Protein AF-A0A1B8D4T3-F1 (afdb_monomer)

pLDDT: mean 77.45, std 13.8, range [36.84, 97.31]

Secondary structure (DSSP, 8-state):
---TTHHHHHHHHHHHHHHHH-SHHHHHHHHHTT--HHHHHHHHHHHHHHHHHHHTHHHHHHHHS-TT--HHHHHHHHSPPP-SS--HHHHHHHHHHHHTPPPPP----S--------HHHHHHHHHHHHHHHHHHT-TTS-HHHHHHHHHHHHHHHH--S-TTS--SSHHHHHHHHHHHHHHHHHTTTTSSS-TT------TTTT-TTS-HHHHHHHHHHHHH----HHHHHHHHHHHHHHHHHHHHHHHHHHHHHHHHHHS---HHHHHHHHHHHHHHHHHHHHTS-PPTTGGGSS--

Mean predicted aligned error: 20.89 Å

Foldseek 3Di:
DDDPVVVVVLVVVLLVCLVPVDPDVSLVSLVVSPDDPVVSVVSVVVSVVVVVCVVCVLVVQLVVDDPVDDPVVNCVSSDDPDPVDDDPVVVVVVVVCVVPPPQDPPPPPPPPDPPDQDPVRVVVVVVVVVVVCCVLVPPVDDPVRSVVVVVVCCVVVVPPDDPPDDPPDPVVVVVVVVVVVVVCVVVVVVVPDPPPPPPPDPVVCVDSPDDNVVVVVVVCCVPVVDDPPVVVVVVVVVVVVVVVVVVVVVVVVVVLLVVLVVPDDDPVVSVVVVVVVVVVVVVVVVVDDDDPDPPPPPDD

Structure (mmCIF, N/CA/C/O backbone):
data_AF-A0A1B8D4T3-F1
#
_entry.id   AF-A0A1B8D4T3-F1
#
loop_
_atom_site.group_PDB
_atom_site.id
_atom_site.type_symbol
_atom_site.label_atom_id
_atom_site.label_alt_id
_atom_site.label_comp_id
_atom_site.label_asym_id
_atom_site.label_entity_id
_atom_site.label_seq_id
_atom_site.pdbx_PDB_ins_code
_atom_site.Cartn_x
_atom_site.Cartn_y
_atom_site.Cartn_z
_atom_site.occupancy
_atom_site.B_iso_or_equiv
_atom_site.auth_seq_id
_atom_site.auth_comp_id
_atom_site.auth_asym_id
_atom_site.auth_atom_id
_atom_site.pdbx_PDB_model_num
ATOM 1 N N . MET A 1 1 ? 44.084 -35.748 13.280 1.00 39.47 1 MET A N 1
ATOM 2 C CA . MET A 1 1 ? 42.956 -35.700 14.238 1.00 39.47 1 MET A CA 1
ATOM 3 C C . MET A 1 1 ? 42.144 -34.440 13.964 1.00 39.47 1 MET A C 1
ATOM 5 O O . MET A 1 1 ? 42.667 -33.348 14.144 1.00 39.47 1 MET A O 1
ATOM 9 N N . ALA A 1 2 ? 40.930 -34.572 13.423 1.00 43.34 2 ALA A N 1
ATOM 10 C CA . ALA A 1 2 ? 40.070 -33.427 13.114 1.00 43.34 2 ALA A CA 1
ATOM 11 C C . ALA A 1 2 ? 39.407 -32.895 14.397 1.00 43.34 2 ALA A C 1
ATOM 13 O O . ALA A 1 2 ? 38.923 -33.664 15.220 1.00 43.34 2 ALA A O 1
ATOM 14 N N . ASN A 1 3 ? 39.417 -31.574 14.576 1.00 47.28 3 ASN A N 1
ATOM 15 C CA . ASN A 1 3 ? 38.924 -30.883 15.768 1.00 47.28 3 ASN A CA 1
ATOM 16 C C . ASN A 1 3 ? 37.400 -31.131 15.940 1.00 47.28 3 ASN A C 1
ATOM 18 O O . ASN A 1 3 ? 36.657 -30.842 14.995 1.00 47.28 3 ASN A O 1
ATOM 22 N N . PRO A 1 4 ? 36.894 -31.627 17.090 1.00 55.75 4 PRO A N 1
ATOM 23 C CA . PRO A 1 4 ? 35.488 -32.043 17.260 1.00 55.75 4 PRO A CA 1
ATOM 24 C C . PRO A 1 4 ? 34.468 -30.913 17.042 1.00 55.75 4 PRO A C 1
ATOM 26 O O . PRO A 1 4 ? 33.319 -31.167 16.696 1.00 55.75 4 PRO A O 1
ATOM 29 N N . LYS A 1 5 ? 34.894 -29.648 17.151 1.00 57.41 5 LYS A N 1
ATOM 30 C CA . LYS A 1 5 ? 34.060 -28.468 16.856 1.00 57.41 5 LYS A CA 1
ATOM 31 C C . LYS A 1 5 ? 33.812 -28.231 15.355 1.00 57.41 5 LYS A C 1
ATOM 33 O O . LYS A 1 5 ? 32.965 -27.415 15.006 1.00 57.41 5 LYS A O 1
ATOM 38 N N . SER A 1 6 ? 34.531 -28.919 14.463 1.00 68.06 6 SER A N 1
ATOM 39 C CA . SER A 1 6 ? 34.386 -28.768 13.003 1.00 68.06 6 SER A CA 1
ATOM 40 C C . SER A 1 6 ? 33.238 -29.591 12.409 1.00 68.06 6 SER A C 1
ATOM 42 O O . SER A 1 6 ? 32.627 -29.163 11.432 1.00 68.06 6 SER A O 1
ATOM 44 N N . VAL A 1 7 ? 32.898 -30.728 13.024 1.00 73.19 7 VAL A N 1
ATOM 45 C CA . VAL A 1 7 ? 31.826 -31.633 12.580 1.00 73.19 7 VAL A CA 1
ATOM 46 C C . VAL A 1 7 ? 30.432 -30.990 12.632 1.00 73.19 7 VAL A C 1
ATOM 48 O O . VAL A 1 7 ? 29.762 -31.028 11.604 1.00 73.19 7 VAL A O 1
ATOM 51 N N . PRO A 1 8 ? 29.984 -30.338 13.730 1.00 79.75 8 PRO A N 1
ATOM 52 C CA . PRO A 1 8 ? 28.639 -29.755 13.771 1.00 79.75 8 PRO A CA 1
ATOM 53 C C . PRO A 1 8 ? 28.473 -28.606 12.773 1.00 79.75 8 PRO A C 1
ATOM 55 O O . PRO A 1 8 ? 27.406 -28.447 12.194 1.00 79.75 8 PRO A O 1
ATOM 58 N N . ARG A 1 9 ? 29.538 -27.832 12.522 1.00 79.12 9 ARG A N 1
ATOM 59 C CA . ARG A 1 9 ? 29.518 -26.744 11.537 1.00 79.12 9 ARG A CA 1
ATOM 60 C C . ARG A 1 9 ? 29.443 -27.273 10.105 1.00 79.12 9 ARG A C 1
ATOM 62 O O . ARG A 1 9 ? 28.683 -26.734 9.314 1.00 79.12 9 ARG A O 1
ATOM 69 N N . ARG A 1 10 ? 30.208 -28.321 9.779 1.00 78.38 10 ARG A N 1
ATOM 70 C CA . ARG A 1 10 ? 30.144 -28.976 8.461 1.00 78.38 10 ARG A CA 1
ATOM 71 C C . ARG A 1 10 ? 28.805 -29.663 8.236 1.00 78.38 10 ARG A C 1
ATOM 73 O O . ARG A 1 10 ? 28.295 -29.619 7.129 1.00 78.38 10 ARG A O 1
ATOM 80 N N . LEU A 1 11 ? 28.243 -30.266 9.282 1.00 77.38 11 LEU A N 1
ATOM 81 C CA . LEU A 1 11 ? 26.910 -30.854 9.240 1.00 77.38 11 LEU A CA 1
ATOM 82 C C . LEU A 1 11 ? 25.856 -29.780 8.981 1.00 77.38 11 LEU A C 1
ATOM 84 O O . LEU A 1 11 ? 25.091 -29.940 8.044 1.00 77.38 11 LEU A O 1
ATOM 88 N N . ALA A 1 12 ? 25.877 -28.677 9.735 1.00 79.75 12 ALA A N 1
ATOM 89 C CA . ALA A 1 12 ? 24.970 -27.551 9.516 1.00 79.75 12 ALA A CA 1
ATOM 90 C C . ALA A 1 12 ? 25.083 -26.999 8.087 1.00 79.75 12 ALA A C 1
ATOM 92 O O . ALA A 1 12 ? 24.078 -26.840 7.408 1.00 79.75 12 ALA A O 1
ATOM 93 N N . GLN A 1 13 ? 26.309 -26.805 7.595 1.00 80.69 13 GLN A N 1
ATOM 94 C CA . GLN A 1 13 ? 26.541 -26.308 6.242 1.00 80.69 13 GLN A CA 1
ATOM 95 C C . GLN A 1 13 ? 26.045 -27.288 5.167 1.00 80.69 13 GLN A C 1
ATOM 97 O O . GLN A 1 13 ? 25.316 -26.880 4.278 1.00 80.69 13 GLN A O 1
ATOM 102 N N . ALA A 1 14 ? 26.352 -28.584 5.279 1.00 78.94 14 ALA A N 1
ATOM 103 C CA . ALA A 1 14 ? 25.877 -29.585 4.321 1.00 78.94 14 ALA A CA 1
ATOM 104 C C . ALA A 1 14 ? 24.347 -29.744 4.349 1.00 78.94 14 ALA A C 1
ATOM 106 O O . ALA A 1 14 ? 23.738 -30.008 3.315 1.00 78.94 14 ALA A O 1
ATOM 107 N N . THR A 1 15 ? 23.712 -29.582 5.517 1.00 77.44 15 THR A N 1
ATOM 108 C CA . THR A 1 15 ? 22.247 -29.578 5.613 1.00 77.44 15 THR A CA 1
ATOM 109 C C . THR A 1 15 ? 21.634 -28.317 5.022 1.00 77.44 15 THR A C 1
ATOM 111 O O . THR A 1 15 ? 20.607 -28.423 4.357 1.00 77.44 15 THR A O 1
ATOM 114 N N . ASP A 1 16 ? 22.253 -27.154 5.233 1.00 79.12 16 ASP A N 1
ATOM 115 C CA . ASP A 1 16 ? 21.798 -25.878 4.676 1.00 79.12 16 ASP A CA 1
ATOM 116 C C . ASP A 1 16 ? 21.936 -25.885 3.148 1.00 79.12 16 ASP A C 1
ATOM 118 O O . ASP A 1 16 ? 20.969 -25.597 2.447 1.00 79.12 16 ASP A O 1
ATOM 122 N N . ASP A 1 17 ? 23.081 -26.330 2.628 1.00 77.00 17 ASP A N 1
ATOM 123 C CA . ASP A 1 17 ? 23.333 -26.467 1.192 1.00 77.00 17 ASP A CA 1
ATOM 124 C C . ASP A 1 17 ? 22.353 -27.472 0.556 1.00 77.00 17 ASP A C 1
ATOM 126 O O . ASP A 1 17 ? 21.786 -27.211 -0.504 1.00 77.00 17 ASP A O 1
ATOM 130 N N . ALA A 1 18 ? 22.056 -28.593 1.227 1.00 78.69 18 ALA A N 1
ATOM 131 C CA . ALA A 1 18 ? 21.081 -29.565 0.731 1.00 78.69 18 ALA A CA 1
ATOM 132 C C . ALA A 1 18 ? 19.629 -29.058 0.751 1.00 78.69 18 ALA A C 1
ATOM 134 O O . ALA A 1 18 ? 18.839 -29.441 -0.116 1.00 78.69 18 ALA A O 1
ATOM 135 N N . LEU A 1 19 ? 19.276 -28.211 1.723 1.00 73.06 19 LEU A N 1
ATOM 136 C CA . LEU A 1 19 ? 17.971 -27.553 1.804 1.00 73.06 19 LEU A CA 1
ATOM 137 C C . LEU A 1 19 ? 17.811 -26.459 0.740 1.00 73.06 19 LEU A C 1
ATOM 139 O O . LEU A 1 19 ? 16.706 -26.282 0.234 1.00 73.06 19 LEU A O 1
ATOM 143 N N . LEU A 1 20 ? 18.889 -25.738 0.418 1.00 74.75 20 LEU A N 1
ATOM 144 C CA . LEU A 1 20 ? 18.882 -24.620 -0.527 1.00 74.75 20 LEU A CA 1
ATOM 145 C C . LEU A 1 20 ? 18.952 -25.071 -1.988 1.00 74.75 20 LEU A C 1
ATOM 147 O O . LEU A 1 20 ? 18.150 -24.606 -2.795 1.00 74.75 20 LEU A O 1
ATOM 151 N N . ASP A 1 21 ? 19.877 -25.972 -2.329 1.00 75.38 21 ASP A N 1
ATOM 152 C CA . ASP A 1 21 ? 20.104 -26.354 -3.729 1.00 75.38 21 ASP A CA 1
ATOM 153 C C . ASP A 1 21 ? 19.041 -27.312 -4.267 1.00 75.38 21 ASP A C 1
ATOM 155 O O . ASP A 1 21 ? 18.827 -27.350 -5.475 1.00 75.38 21 ASP A O 1
ATOM 159 N N . GLY A 1 22 ? 18.370 -28.073 -3.393 1.00 62.50 22 GLY A N 1
ATOM 160 C CA . GLY A 1 22 ? 17.261 -28.958 -3.752 1.00 62.50 22 GLY A CA 1
ATOM 161 C C . GLY A 1 22 ? 17.628 -30.050 -4.772 1.00 62.50 22 GLY A C 1
ATOM 162 O O . GLY A 1 22 ? 17.837 -29.824 -5.960 1.00 62.50 22 GLY A O 1
ATOM 163 N N . GLY A 1 23 ? 17.635 -31.313 -4.344 1.00 73.75 23 GLY A N 1
ATOM 164 C CA . GLY A 1 23 ? 17.802 -32.449 -5.262 1.00 73.75 23 GLY A CA 1
ATOM 165 C C . GLY A 1 23 ? 19.230 -32.999 -5.336 1.00 73.75 23 GLY A C 1
ATOM 166 O O . GLY A 1 23 ? 19.814 -33.338 -4.309 1.00 73.75 23 GLY A O 1
ATOM 167 N N . ARG A 1 24 ? 19.771 -33.217 -6.548 1.00 72.88 24 ARG A N 1
ATOM 168 C CA . ARG A 1 24 ? 21.012 -34.005 -6.753 1.00 72.88 24 ARG A CA 1
ATOM 169 C C . ARG A 1 24 ? 22.272 -33.327 -6.201 1.00 72.88 24 ARG A C 1
ATOM 171 O O . ARG A 1 24 ? 23.105 -34.028 -5.636 1.00 72.88 24 ARG A O 1
ATOM 178 N N . ALA A 1 25 ? 22.387 -32.004 -6.321 1.00 76.81 25 ALA A N 1
ATOM 179 C CA . ALA A 1 25 ? 23.529 -31.245 -5.803 1.00 76.81 25 ALA A CA 1
ATOM 180 C C . ALA A 1 25 ? 23.606 -31.316 -4.267 1.00 76.81 25 ALA A C 1
ATOM 182 O O . ALA A 1 25 ? 24.658 -31.624 -3.712 1.00 76.81 25 ALA A O 1
ATOM 183 N N . GLY A 1 26 ? 22.461 -31.189 -3.588 1.00 74.75 26 GLY A N 1
ATOM 184 C CA . GLY A 1 26 ? 22.366 -31.362 -2.137 1.00 74.75 26 GLY A CA 1
ATOM 185 C C . GLY A 1 26 ? 22.759 -32.763 -1.651 1.00 74.75 26 GLY A C 1
ATOM 186 O O . GLY A 1 26 ? 23.451 -32.901 -0.645 1.00 74.75 26 GLY A O 1
ATOM 187 N N . ARG A 1 27 ? 22.387 -33.821 -2.388 1.00 75.44 27 ARG A N 1
ATOM 188 C CA . ARG A 1 27 ? 22.828 -35.199 -2.078 1.00 75.44 27 ARG A CA 1
ATOM 189 C C . ARG A 1 27 ? 24.343 -35.355 -2.226 1.00 75.44 27 ARG A C 1
ATOM 191 O O . ARG A 1 27 ? 24.981 -35.926 -1.346 1.00 75.44 27 ARG A O 1
ATOM 198 N N . GLN A 1 28 ? 24.920 -34.783 -3.283 1.00 80.62 28 GLN A N 1
ATOM 199 C CA . GLN A 1 28 ? 26.367 -34.797 -3.512 1.00 80.62 28 GLN A CA 1
ATOM 200 C C . GLN A 1 28 ? 27.137 -34.016 -2.440 1.00 80.62 28 GLN A C 1
ATOM 202 O O . GLN A 1 28 ? 28.210 -34.454 -2.034 1.00 80.62 28 GLN A O 1
ATOM 207 N N . ALA A 1 29 ? 26.589 -32.912 -1.924 1.00 80.00 29 ALA A N 1
ATOM 208 C CA . ALA A 1 29 ? 27.197 -32.159 -0.824 1.00 80.00 29 ALA A CA 1
ATOM 209 C C . ALA A 1 29 ? 27.303 -32.996 0.468 1.00 80.00 29 ALA A C 1
ATOM 211 O O . ALA A 1 29 ? 28.325 -32.962 1.155 1.00 80.00 29 ALA A O 1
ATOM 212 N N . ILE A 1 30 ? 26.284 -33.809 0.770 1.00 77.12 30 ILE A N 1
ATOM 213 C CA . ILE A 1 30 ? 26.276 -34.716 1.932 1.00 77.12 30 ILE A CA 1
ATOM 214 C C . ILE A 1 30 ? 27.246 -35.888 1.729 1.00 77.12 30 ILE A C 1
ATOM 216 O O . ILE A 1 30 ? 27.944 -36.285 2.666 1.00 77.12 30 ILE A O 1
ATOM 220 N N . GLU A 1 31 ? 27.330 -36.421 0.509 1.00 78.62 31 GLU A N 1
ATOM 221 C CA . GLU A 1 31 ? 28.289 -37.472 0.146 1.00 78.62 31 GLU A CA 1
ATOM 222 C C . GLU A 1 31 ? 29.742 -36.971 0.229 1.00 78.62 31 GLU A C 1
ATOM 224 O O . GLU A 1 31 ? 30.602 -37.657 0.787 1.00 78.62 31 GLU A O 1
ATOM 229 N N . ALA A 1 32 ? 30.002 -35.746 -0.240 1.00 76.06 32 ALA A N 1
ATOM 230 C CA . ALA A 1 32 ? 31.320 -35.110 -0.252 1.00 76.06 32 ALA A CA 1
ATOM 231 C C . ALA A 1 32 ? 31.812 -34.667 1.138 1.00 76.06 32 ALA A C 1
ATOM 233 O O . ALA A 1 32 ? 33.015 -34.508 1.351 1.00 76.06 32 ALA A O 1
ATOM 234 N N . ALA A 1 33 ? 30.908 -34.490 2.106 1.00 75.31 33 ALA A N 1
ATOM 235 C CA . ALA A 1 33 ? 31.243 -34.024 3.451 1.00 75.31 33 ALA A CA 1
ATOM 236 C C . ALA A 1 33 ? 31.955 -35.076 4.333 1.00 75.31 33 ALA A C 1
ATOM 238 O O . ALA A 1 33 ? 32.459 -34.735 5.408 1.00 75.31 33 ALA A O 1
ATOM 239 N N . GLY A 1 34 ? 32.044 -36.337 3.882 1.00 75.62 34 GLY A N 1
ATOM 240 C CA . GLY A 1 34 ? 32.855 -37.375 4.531 1.00 75.62 34 GLY A CA 1
ATOM 241 C C . GLY A 1 34 ? 32.313 -37.877 5.877 1.00 75.62 34 GLY A C 1
ATOM 242 O O . GLY A 1 34 ? 33.097 -38.266 6.741 1.00 75.62 34 GLY A O 1
ATOM 243 N N . PHE A 1 35 ? 30.991 -37.847 6.081 1.00 79.25 35 PHE A N 1
ATOM 244 C CA . PHE A 1 35 ? 30.333 -38.408 7.273 1.00 79.25 35 PHE A CA 1
ATOM 245 C C . PHE A 1 35 ? 30.383 -39.950 7.305 1.00 79.25 35 PHE A C 1
ATOM 247 O O . PHE A 1 35 ? 30.685 -40.583 6.291 1.00 79.25 35 PHE A O 1
ATOM 254 N N . SER A 1 36 ? 30.064 -40.563 8.453 1.00 87.12 36 SER A N 1
ATOM 255 C CA . SER A 1 36 ? 29.846 -42.016 8.520 1.00 87.12 36 SER A CA 1
ATOM 256 C C . SER A 1 36 ? 28.639 -42.417 7.669 1.00 87.12 36 SER A C 1
ATOM 258 O O . SER A 1 36 ? 27.688 -41.646 7.524 1.00 87.12 36 SER A O 1
ATOM 260 N N . ASP A 1 37 ? 28.664 -43.622 7.103 1.00 83.75 37 ASP A N 1
ATOM 261 C CA . ASP A 1 37 ? 27.625 -44.061 6.162 1.00 83.75 37 ASP A CA 1
ATOM 262 C C . ASP A 1 37 ? 26.244 -44.197 6.820 1.00 83.75 37 ASP A C 1
ATOM 264 O O . ASP A 1 37 ? 25.228 -43.894 6.197 1.00 83.75 37 ASP A O 1
ATOM 268 N N . GLU A 1 38 ? 26.204 -44.527 8.113 1.00 88.75 38 GLU A N 1
ATOM 269 C CA . GLU A 1 38 ? 24.973 -44.559 8.909 1.00 88.75 38 GLU A CA 1
ATOM 270 C C . GLU A 1 38 ? 24.350 -43.160 9.072 1.00 88.75 38 GLU A C 1
ATOM 272 O O . GLU A 1 38 ? 23.151 -42.980 8.857 1.00 88.75 38 GLU A O 1
ATOM 277 N N . LEU A 1 39 ? 25.170 -42.135 9.342 1.00 84.50 39 LEU A N 1
ATOM 278 C CA . LEU A 1 39 ? 24.694 -40.752 9.443 1.00 84.50 39 LEU A CA 1
ATOM 279 C C . LEU A 1 39 ? 24.259 -40.197 8.084 1.00 84.50 39 LEU A C 1
ATOM 281 O O . LEU A 1 39 ? 23.293 -39.441 8.018 1.00 84.50 39 LEU A O 1
ATOM 285 N N . LYS A 1 40 ? 24.930 -40.577 6.989 1.00 84.56 40 LYS A N 1
ATOM 286 C CA . LYS A 1 40 ? 24.486 -40.207 5.634 1.00 84.56 40 LYS A CA 1
ATOM 287 C C . LYS A 1 40 ? 23.099 -40.770 5.345 1.00 84.56 40 LYS A C 1
ATOM 289 O O . LYS A 1 40 ? 22.240 -40.030 4.870 1.00 84.56 40 LYS A O 1
ATOM 294 N N . ALA A 1 41 ? 22.869 -42.046 5.655 1.00 88.06 41 ALA A N 1
ATOM 295 C CA . ALA A 1 41 ? 21.573 -42.684 5.454 1.00 88.06 41 ALA A CA 1
ATOM 296 C C . ALA A 1 41 ? 20.470 -41.994 6.275 1.00 88.06 41 ALA A C 1
ATOM 298 O O . ALA A 1 41 ? 19.416 -41.666 5.729 1.00 88.06 41 ALA A O 1
ATOM 299 N N . GLU A 1 42 ? 20.737 -41.686 7.548 1.00 90.38 42 GLU A N 1
ATOM 300 C CA . GLU A 1 42 ? 19.790 -40.965 8.407 1.00 90.38 42 GLU A CA 1
ATOM 301 C C . GLU A 1 42 ? 19.491 -39.548 7.882 1.00 90.38 42 GLU A C 1
ATOM 303 O O . GLU A 1 42 ? 18.343 -39.098 7.900 1.00 90.38 42 GLU A O 1
ATOM 308 N N . LEU A 1 43 ? 20.506 -38.831 7.386 1.00 84.69 43 LEU A N 1
ATOM 309 C CA . LEU A 1 43 ? 20.334 -37.493 6.815 1.00 84.69 43 LEU A CA 1
ATOM 310 C C . LEU A 1 43 ? 19.505 -37.526 5.530 1.00 84.69 43 LEU A C 1
ATOM 312 O O . LEU A 1 43 ? 18.584 -36.723 5.383 1.00 84.69 43 LEU A O 1
ATOM 316 N N . LEU A 1 44 ? 19.793 -38.460 4.625 1.00 85.12 44 LEU A N 1
ATOM 317 C CA . LEU A 1 44 ? 19.035 -38.620 3.386 1.00 85.12 44 LEU A CA 1
ATOM 318 C C . LEU A 1 44 ? 17.574 -38.994 3.663 1.00 85.12 44 LEU A C 1
ATOM 320 O O . LEU A 1 44 ? 16.685 -38.439 3.019 1.00 85.12 44 LEU A O 1
ATOM 324 N N . ASP A 1 45 ? 17.314 -39.856 4.649 1.00 91.00 45 ASP A N 1
ATOM 325 C CA . ASP A 1 45 ? 15.955 -40.194 5.085 1.00 91.00 45 ASP A CA 1
ATOM 326 C C . ASP A 1 45 ? 15.235 -38.976 5.689 1.00 91.00 45 ASP A C 1
ATOM 328 O O . ASP A 1 45 ? 14.115 -38.653 5.295 1.00 91.00 45 ASP A O 1
ATOM 332 N N . LYS A 1 46 ? 15.889 -38.205 6.569 1.00 89.56 46 LYS A N 1
ATOM 333 C CA . LYS A 1 46 ? 15.310 -36.961 7.115 1.00 89.56 46 LYS A CA 1
ATOM 334 C C . LYS A 1 46 ? 14.986 -35.941 6.026 1.00 89.56 46 LYS A C 1
ATOM 336 O O . LYS A 1 46 ? 13.942 -35.290 6.094 1.00 89.56 46 LYS A O 1
ATOM 341 N N . ILE A 1 47 ? 15.859 -35.800 5.033 1.00 87.25 47 ILE A N 1
ATOM 342 C CA . ILE A 1 47 ? 15.652 -34.906 3.890 1.00 87.25 47 ILE A CA 1
ATOM 343 C C . ILE A 1 47 ? 14.487 -35.407 3.037 1.00 87.25 47 ILE A C 1
ATOM 345 O O . ILE A 1 47 ? 13.592 -34.625 2.727 1.00 87.25 47 ILE A O 1
ATOM 349 N N . ALA A 1 48 ? 14.433 -36.705 2.730 1.00 88.69 48 ALA A N 1
ATOM 350 C CA . ALA A 1 48 ? 13.327 -37.305 1.990 1.00 88.69 48 ALA A CA 1
ATOM 351 C C . ALA A 1 48 ? 11.985 -37.115 2.714 1.00 88.69 48 ALA A C 1
ATOM 353 O O . ALA A 1 48 ? 11.012 -36.691 2.095 1.00 88.69 48 ALA A O 1
ATOM 354 N N . ARG A 1 49 ? 11.941 -37.328 4.036 1.00 90.12 49 ARG A N 1
ATOM 355 C CA . ARG A 1 49 ? 10.749 -37.080 4.864 1.00 90.12 49 ARG A CA 1
ATOM 356 C C . ARG A 1 49 ? 10.329 -35.612 4.854 1.00 90.12 49 ARG A C 1
ATOM 358 O O . ARG A 1 49 ? 9.137 -35.323 4.797 1.00 90.12 49 ARG A O 1
ATOM 365 N N . ARG A 1 50 ? 11.284 -34.675 4.904 1.00 88.81 50 ARG A N 1
ATOM 366 C CA . ARG A 1 50 ? 10.988 -33.236 4.808 1.00 88.81 50 ARG A CA 1
ATOM 367 C C . ARG A 1 50 ? 10.457 -32.856 3.433 1.00 88.81 50 ARG A C 1
ATOM 369 O O . ARG A 1 50 ? 9.448 -32.166 3.386 1.00 88.81 50 ARG A O 1
ATOM 376 N N . HIS A 1 51 ? 11.077 -33.325 2.351 1.00 86.88 51 HIS A N 1
ATOM 377 C CA . HIS A 1 51 ? 10.569 -33.098 0.995 1.00 86.88 51 HIS A CA 1
ATOM 378 C C . HIS A 1 51 ? 9.163 -33.664 0.829 1.00 86.88 51 HIS A C 1
ATOM 380 O O . HIS A 1 51 ? 8.273 -32.940 0.413 1.00 86.88 51 HIS A O 1
ATOM 386 N N . PHE A 1 52 ? 8.922 -34.892 1.288 1.00 90.50 52 PHE A N 1
ATOM 387 C CA . PHE A 1 52 ? 7.585 -35.477 1.274 1.00 90.50 52 PHE A CA 1
ATOM 388 C C . PHE A 1 52 ? 6.571 -34.640 2.069 1.00 90.50 52 PHE A C 1
ATOM 390 O O . PHE A 1 52 ? 5.433 -34.476 1.627 1.00 90.50 52 PHE A O 1
ATOM 397 N N . LYS A 1 53 ? 6.972 -34.073 3.219 1.00 89.25 53 LYS A N 1
ATOM 398 C CA . LYS A 1 53 ? 6.122 -33.147 3.982 1.00 89.25 53 LYS A CA 1
ATOM 399 C C . LYS A 1 53 ? 5.866 -31.846 3.219 1.00 89.25 53 LYS A C 1
ATOM 401 O O . LYS A 1 53 ? 4.738 -31.382 3.270 1.00 89.25 53 LYS A O 1
ATOM 406 N N . ILE A 1 54 ? 6.866 -31.290 2.526 1.00 86.81 54 ILE A N 1
ATOM 407 C CA . ILE A 1 54 ? 6.749 -30.070 1.705 1.00 86.81 54 ILE A CA 1
ATOM 408 C C . ILE A 1 54 ? 5.795 -30.295 0.523 1.00 86.81 54 ILE A C 1
ATOM 410 O O . ILE A 1 54 ? 4.883 -29.501 0.305 1.00 86.81 54 ILE A O 1
ATOM 414 N N . ASP A 1 55 ? 5.958 -31.407 -0.190 1.00 87.62 55 ASP A N 1
ATOM 415 C CA . ASP A 1 55 ? 5.139 -31.744 -1.357 1.00 87.62 55 ASP A CA 1
ATOM 416 C C . ASP A 1 55 ? 3.672 -31.996 -0.968 1.00 87.62 55 ASP A C 1
ATOM 418 O O . ASP A 1 55 ? 2.759 -31.708 -1.738 1.00 87.62 55 ASP A O 1
ATOM 422 N N . ASN A 1 56 ? 3.436 -32.487 0.254 1.00 89.44 56 ASN A N 1
ATOM 423 C CA . ASN A 1 56 ? 2.108 -32.827 0.770 1.00 89.44 56 ASN A CA 1
ATOM 424 C C . ASN A 1 56 ? 1.655 -31.918 1.925 1.00 89.44 56 ASN A C 1
ATOM 426 O O . ASN A 1 56 ? 0.860 -32.353 2.763 1.00 89.44 56 ASN A O 1
ATOM 430 N N . LEU A 1 57 ? 2.139 -30.669 1.999 1.00 88.06 57 LEU A N 1
ATOM 431 C CA . LEU A 1 57 ? 1.842 -29.768 3.127 1.00 88.06 57 LEU A CA 1
ATOM 432 C C . LEU A 1 57 ? 0.344 -29.650 3.398 1.00 88.06 57 LEU A C 1
ATOM 434 O O . LEU A 1 57 ? -0.056 -29.774 4.546 1.00 88.06 57 LEU A O 1
ATOM 438 N N . ALA A 1 58 ? -0.470 -29.493 2.354 1.00 88.00 58 ALA A N 1
ATOM 439 C CA . ALA A 1 58 ? -1.923 -29.369 2.456 1.00 88.00 58 ALA A CA 1
ATOM 440 C C . ALA A 1 58 ? -2.593 -30.571 3.154 1.00 88.00 58 ALA A C 1
ATOM 442 O O . ALA A 1 58 ? -3.482 -30.396 3.982 1.00 88.00 58 ALA A O 1
ATOM 443 N N . ALA A 1 59 ? -2.143 -31.796 2.865 1.00 89.25 59 ALA A N 1
ATOM 444 C CA . ALA A 1 59 ? -2.689 -33.003 3.485 1.00 89.25 59 ALA A CA 1
ATOM 445 C C . ALA A 1 59 ? -2.260 -33.128 4.956 1.00 89.25 59 ALA A C 1
ATOM 447 O O . ALA A 1 59 ? -3.048 -33.536 5.809 1.00 89.25 59 ALA A O 1
ATOM 448 N N . PHE A 1 60 ? -1.016 -32.745 5.267 1.00 89.75 60 PHE A N 1
ATOM 449 C CA . PHE A 1 60 ? -0.536 -32.702 6.647 1.00 89.75 60 PHE A CA 1
ATOM 450 C C . PHE A 1 60 ? -1.237 -31.614 7.461 1.00 89.75 60 PHE A C 1
ATOM 452 O O . PHE A 1 60 ? -1.640 -31.888 8.588 1.00 89.75 60 PHE A O 1
ATOM 459 N N . THR A 1 61 ? -1.429 -30.412 6.908 1.00 88.31 61 THR A N 1
ATOM 460 C CA . THR A 1 61 ? -2.154 -29.341 7.602 1.00 88.31 61 THR A CA 1
ATOM 461 C C . THR A 1 61 ? -3.602 -29.740 7.832 1.00 88.31 61 THR A C 1
ATOM 463 O O . THR A 1 61 ? -4.099 -29.566 8.937 1.00 88.31 61 THR A O 1
ATOM 466 N N . GLU A 1 62 ? -4.262 -30.363 6.855 1.00 88.44 62 GLU A N 1
ATOM 467 C CA . GLU A 1 62 ? -5.625 -30.863 7.028 1.00 88.44 62 GLU A CA 1
ATOM 468 C C . GLU A 1 62 ? -5.739 -31.926 8.133 1.00 88.44 62 GLU A C 1
ATOM 470 O O . GLU A 1 62 ? -6.679 -31.877 8.927 1.00 88.44 62 GLU A O 1
ATOM 475 N N . ALA A 1 63 ? -4.777 -32.849 8.223 1.00 89.31 63 ALA A N 1
ATOM 476 C CA . ALA A 1 63 ? -4.745 -33.871 9.269 1.00 89.31 63 ALA A CA 1
ATOM 477 C C . ALA A 1 63 ? -4.410 -33.307 10.665 1.00 89.31 63 ALA A C 1
ATOM 479 O O . ALA A 1 63 ? -4.864 -33.851 11.671 1.00 89.31 63 ALA A O 1
ATOM 480 N N . GLU A 1 64 ? -3.622 -32.230 10.738 1.00 88.44 64 GLU A N 1
ATOM 481 C CA . GLU A 1 64 ? -3.260 -31.546 11.988 1.00 88.44 64 GLU A CA 1
ATOM 482 C C . GLU A 1 64 ? -4.396 -30.634 12.515 1.00 88.44 64 GLU A C 1
ATOM 484 O O . GLU A 1 64 ? -4.400 -30.264 13.694 1.00 88.44 64 GLU A O 1
ATOM 489 N N . LEU A 1 65 ? -5.386 -30.278 11.684 1.00 87.50 65 LEU A N 1
ATOM 490 C CA . LEU A 1 65 ? -6.514 -29.436 12.092 1.00 87.50 65 LEU A CA 1
ATOM 491 C C . LEU A 1 65 ? -7.530 -30.196 12.958 1.00 87.50 65 LEU A C 1
ATOM 493 O O . LEU A 1 65 ? -7.991 -31.289 12.639 1.00 87.50 65 LEU A O 1
ATOM 497 N N . SER A 1 66 ? -7.955 -29.558 14.051 1.00 84.81 66 SER A N 1
ATOM 498 C CA . SER A 1 66 ? -8.987 -30.101 14.940 1.00 84.81 66 SER A CA 1
ATOM 499 C C . SER A 1 66 ? -10.387 -30.048 14.281 1.00 84.81 66 SER A C 1
ATOM 501 O O . SER A 1 66 ? -10.701 -29.066 13.602 1.00 84.81 66 SER A O 1
ATOM 503 N N . PRO A 1 67 ? -11.286 -31.030 14.518 1.00 77.56 67 PRO A N 1
ATOM 504 C CA . PRO A 1 67 ? -12.623 -31.083 13.908 1.00 77.56 67 PRO A CA 1
ATOM 505 C C . PRO A 1 67 ? -13.541 -29.848 14.066 1.00 77.56 67 PRO A C 1
ATOM 507 O O . PRO A 1 67 ? -14.308 -29.592 13.139 1.00 77.56 67 PRO A O 1
ATOM 510 N N . PRO A 1 68 ? -13.525 -29.066 15.170 1.00 87.88 68 PRO A N 1
ATOM 511 C CA . PRO A 1 68 ? -14.423 -27.920 15.341 1.00 87.88 68 PRO A CA 1
ATOM 512 C C . PRO A 1 68 ? -13.942 -26.629 14.649 1.00 87.88 68 PRO A C 1
ATOM 514 O O . PRO A 1 68 ? -14.534 -25.569 14.852 1.00 87.88 68 PRO A O 1
ATOM 517 N N . VAL A 1 69 ? -12.867 -26.674 13.856 1.00 87.31 69 VAL A N 1
ATOM 518 C CA . VAL A 1 69 ? -12.351 -25.506 13.128 1.00 87.31 69 VAL A CA 1
ATOM 519 C C . VAL A 1 69 ? -13.319 -25.113 12.004 1.00 87.31 69 VAL A C 1
ATOM 521 O O . VAL A 1 69 ? -13.769 -25.948 11.221 1.00 87.31 69 VAL A O 1
ATOM 524 N N . GLY A 1 70 ? -13.651 -23.822 11.916 1.00 89.88 70 GLY A N 1
ATOM 525 C CA . GLY A 1 70 ? -14.574 -23.300 10.908 1.00 89.88 70 GLY A CA 1
ATOM 526 C C . GLY A 1 70 ? -14.066 -23.497 9.475 1.00 89.88 70 GLY A C 1
ATOM 527 O O . GLY A 1 70 ? -12.861 -23.556 9.222 1.00 89.88 70 GLY A O 1
ATOM 528 N N . ARG A 1 71 ? -14.993 -23.547 8.511 1.00 87.69 71 ARG A N 1
ATOM 529 C CA . ARG A 1 71 ? -14.668 -23.784 7.094 1.00 87.69 71 ARG A CA 1
ATOM 530 C C . ARG A 1 71 ? -13.657 -22.776 6.540 1.00 87.69 71 ARG A C 1
ATOM 532 O O . ARG A 1 71 ? -12.646 -23.188 5.999 1.00 87.69 71 ARG A O 1
ATOM 539 N N . GLY A 1 72 ? -13.861 -21.478 6.775 1.00 87.81 72 GLY A N 1
ATOM 540 C CA . GLY A 1 72 ? -12.937 -20.448 6.282 1.00 87.81 72 GLY A CA 1
ATOM 541 C C . GLY A 1 72 ? -11.515 -20.588 6.836 1.00 87.81 72 GLY A C 1
ATOM 542 O O . GLY A 1 72 ? -10.548 -20.431 6.103 1.00 87.81 72 GLY A O 1
ATOM 543 N N . THR A 1 73 ? -11.367 -20.950 8.113 1.00 87.06 73 THR A N 1
ATOM 544 C CA . THR A 1 73 ? -10.046 -21.204 8.711 1.00 87.06 73 THR A CA 1
ATOM 545 C C . THR A 1 73 ? -9.385 -22.466 8.162 1.00 87.06 73 THR A C 1
ATOM 547 O O . THR A 1 73 ? -8.167 -22.488 8.012 1.00 87.06 73 THR A O 1
ATOM 550 N N . ARG A 1 74 ? -10.174 -23.493 7.822 1.00 88.44 74 ARG A N 1
ATOM 551 C CA . ARG A 1 74 ? -9.681 -24.712 7.172 1.00 88.44 74 ARG A CA 1
ATOM 552 C C . ARG A 1 74 ? -9.211 -24.420 5.747 1.00 88.44 74 ARG A C 1
ATOM 554 O O . ARG A 1 74 ? -8.097 -24.789 5.398 1.00 88.44 74 ARG A O 1
ATOM 561 N N . ASP A 1 75 ? -10.011 -23.682 4.981 1.00 87.25 75 ASP A N 1
ATOM 562 C CA . ASP A 1 75 ? -9.699 -23.310 3.598 1.00 87.25 75 ASP A CA 1
ATOM 563 C C . ASP A 1 75 ? -8.412 -22.464 3.526 1.00 87.25 75 ASP A C 1
ATOM 565 O O . ASP A 1 75 ? -7.566 -22.708 2.672 1.00 87.25 75 ASP A O 1
ATOM 569 N N . ILE A 1 76 ? -8.201 -21.534 4.469 1.00 87.94 76 ILE A N 1
ATOM 570 C CA . ILE A 1 76 ? -6.970 -20.723 4.552 1.00 87.94 76 ILE A CA 1
ATOM 571 C C . ILE A 1 76 ? -5.747 -21.568 4.941 1.00 87.94 76 ILE A C 1
ATOM 573 O O . ILE A 1 76 ? -4.659 -21.341 4.423 1.00 87.94 76 ILE A O 1
ATOM 577 N N . ALA A 1 77 ? -5.902 -22.525 5.858 1.00 86.75 77 ALA A N 1
ATOM 578 C CA . ALA A 1 77 ? -4.792 -23.356 6.332 1.00 86.75 77 ALA A CA 1
ATOM 579 C C . ALA A 1 77 ? -4.334 -24.406 5.302 1.00 86.75 77 ALA A C 1
ATOM 581 O O . ALA A 1 77 ? -3.175 -24.821 5.315 1.00 86.75 77 ALA A O 1
ATOM 582 N N . VAL A 1 78 ? -5.243 -24.844 4.428 1.00 88.75 78 VAL A N 1
ATOM 583 C CA . VAL A 1 78 ? -4.965 -25.791 3.335 1.00 88.75 78 VAL A CA 1
ATOM 584 C C . VAL A 1 78 ? -4.547 -25.065 2.049 1.00 88.75 78 VAL A C 1
ATOM 586 O O . VAL A 1 78 ? -3.946 -25.679 1.167 1.00 88.75 78 VAL A O 1
ATOM 589 N N . ALA A 1 79 ? -4.828 -23.763 1.934 1.00 86.25 79 ALA A N 1
ATOM 590 C CA . ALA A 1 79 ? -4.498 -22.972 0.756 1.00 86.25 79 ALA A CA 1
ATOM 591 C C . ALA A 1 79 ? -3.007 -23.046 0.397 1.00 86.25 79 ALA A C 1
ATOM 593 O O . ALA A 1 79 ? -2.122 -23.052 1.257 1.00 86.25 79 ALA A O 1
ATOM 594 N N . ALA A 1 80 ? -2.737 -23.064 -0.910 1.00 82.62 80 ALA A N 1
ATOM 595 C CA . ALA A 1 80 ? -1.378 -23.017 -1.418 1.00 82.62 80 ALA A CA 1
ATOM 596 C C . ALA A 1 80 ? -0.678 -21.717 -0.969 1.00 82.62 80 ALA A C 1
ATOM 598 O O . ALA A 1 80 ? -1.307 -20.653 -0.936 1.00 82.62 80 ALA A O 1
ATOM 599 N N . PRO A 1 81 ? 0.623 -21.772 -0.639 1.00 81.81 81 PRO A N 1
ATOM 600 C CA . PRO A 1 81 ? 1.382 -20.576 -0.312 1.00 81.81 81 PRO A CA 1
ATOM 601 C C . PRO A 1 81 ? 1.426 -19.624 -1.512 1.00 81.81 81 PRO A C 1
ATOM 603 O O . PRO A 1 81 ? 1.537 -20.044 -2.662 1.00 81.81 81 PRO A O 1
ATOM 606 N N . TRP A 1 82 ? 1.356 -18.322 -1.237 1.00 82.56 82 TRP A N 1
ATOM 607 C CA . TRP A 1 82 ? 1.348 -17.287 -2.267 1.00 82.56 82 TRP A CA 1
ATOM 608 C C . TRP A 1 82 ? 2.671 -17.254 -3.050 1.00 82.56 82 TRP A C 1
ATOM 610 O O . TRP A 1 82 ? 3.723 -16.939 -2.493 1.00 82.56 82 TRP A O 1
ATOM 620 N N . THR A 1 83 ? 2.615 -17.524 -4.356 1.00 84.81 83 THR A N 1
ATOM 621 C CA . THR A 1 83 ? 3.778 -17.590 -5.264 1.00 84.81 83 THR A CA 1
ATOM 622 C C . THR A 1 83 ? 4.100 -16.264 -5.959 1.00 84.81 83 THR A C 1
ATOM 624 O O . THR A 1 83 ? 4.863 -16.245 -6.921 1.00 84.81 83 THR A O 1
ATOM 627 N N . ALA A 1 84 ? 3.519 -15.147 -5.503 1.00 85.25 84 ALA A N 1
ATOM 628 C CA . ALA A 1 84 ? 3.601 -13.819 -6.133 1.00 85.25 84 ALA A CA 1
ATOM 629 C C . ALA A 1 84 ? 2.946 -13.685 -7.522 1.00 85.25 84 ALA A C 1
ATOM 631 O O . ALA A 1 84 ? 2.883 -12.578 -8.056 1.00 85.25 84 ALA A O 1
ATOM 632 N N . SER A 1 85 ? 2.401 -14.770 -8.069 1.00 86.25 85 SER A N 1
ATOM 633 C CA . SER A 1 85 ? 1.541 -14.787 -9.249 1.00 86.25 85 SER A CA 1
ATOM 634 C C . SER A 1 85 ? 0.189 -15.404 -8.889 1.00 86.25 85 SER A C 1
ATOM 636 O O . SER A 1 85 ? 0.131 -16.466 -8.273 1.00 86.25 85 SER A O 1
ATOM 638 N N . GLU A 1 86 ? -0.901 -14.734 -9.263 1.00 85.81 86 GLU A N 1
ATOM 639 C CA . GLU A 1 86 ? -2.251 -15.301 -9.173 1.00 85.81 86 GLU A CA 1
ATOM 640 C C . GLU A 1 86 ? -2.550 -16.134 -10.424 1.00 85.81 86 GLU A C 1
ATOM 642 O O . GLU A 1 86 ? -2.156 -15.785 -11.541 1.00 85.81 86 GLU A O 1
ATOM 647 N N . TRP A 1 87 ? -3.242 -17.259 -10.244 1.00 89.25 87 TRP A N 1
ATOM 648 C CA . TRP A 1 87 ? -3.751 -18.035 -11.370 1.00 89.25 87 TRP A CA 1
ATOM 649 C C . TRP A 1 87 ? -4.987 -17.347 -11.959 1.00 89.25 87 TRP A C 1
ATOM 651 O O . TRP A 1 87 ? -5.773 -16.746 -11.228 1.00 89.25 87 TRP A O 1
ATOM 661 N N . GLN A 1 88 ? -5.209 -17.474 -13.271 1.00 93.06 88 GLN A N 1
ATOM 662 C CA . GLN A 1 88 ? -6.319 -16.801 -13.961 1.00 93.06 88 GLN A CA 1
ATOM 663 C C . GLN A 1 88 ? -7.684 -17.104 -13.323 1.00 93.06 88 GLN A C 1
ATOM 665 O O . GLN A 1 88 ? -8.522 -16.213 -13.208 1.00 93.06 88 GLN A O 1
ATOM 670 N N . GLY A 1 89 ? -7.913 -18.350 -12.897 1.00 93.12 89 GLY A N 1
ATOM 671 C CA . GLY A 1 89 ? -9.165 -18.733 -12.243 1.00 93.12 89 GLY A CA 1
ATOM 672 C C . GLY A 1 89 ? -9.365 -18.057 -10.886 1.00 93.12 89 GLY A C 1
ATOM 673 O O . GLY A 1 89 ? -10.480 -17.650 -10.574 1.00 93.12 89 GLY A O 1
ATOM 674 N N . ASP A 1 90 ? -8.291 -17.873 -10.116 1.00 88.56 90 ASP A N 1
ATOM 675 C CA . ASP A 1 90 ? -8.336 -17.201 -8.813 1.00 88.56 90 ASP A CA 1
ATOM 676 C C . ASP A 1 90 ? -8.556 -15.688 -8.975 1.00 88.56 90 ASP A C 1
ATOM 678 O O . ASP A 1 90 ? -9.394 -15.091 -8.298 1.00 88.56 90 ASP A O 1
ATOM 682 N N . ALA A 1 91 ? -7.910 -15.083 -9.979 1.00 91.44 91 ALA A N 1
ATOM 683 C CA . ALA A 1 91 ? -8.150 -13.693 -10.358 1.00 91.44 91 ALA A CA 1
ATOM 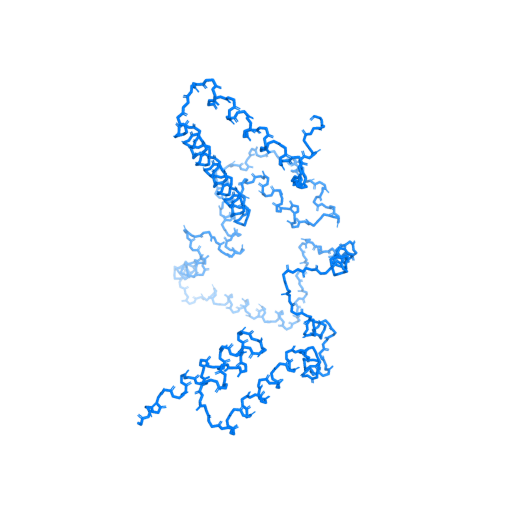684 C C . ALA A 1 91 ? -9.624 -13.454 -10.741 1.00 91.44 91 ALA A C 1
ATOM 686 O O . ALA A 1 91 ? -10.246 -12.504 -10.259 1.00 91.44 91 ALA A O 1
ATOM 687 N N . ILE A 1 92 ? -10.215 -14.344 -11.551 1.00 95.81 92 ILE A N 1
ATOM 688 C CA . ILE A 1 92 ? -11.641 -14.282 -11.914 1.00 95.81 92 ILE A CA 1
ATOM 689 C C . ILE A 1 92 ? -12.526 -14.472 -10.678 1.00 95.81 92 ILE A C 1
ATOM 691 O O . ILE A 1 92 ? -13.507 -13.747 -10.523 1.00 95.81 92 ILE A O 1
ATOM 695 N N . LEU A 1 93 ? -12.194 -15.408 -9.784 1.00 90.69 93 LEU A N 1
ATOM 696 C CA . LEU A 1 93 ? -12.960 -15.644 -8.560 1.00 90.69 93 LEU A CA 1
ATOM 697 C C . LEU A 1 93 ? -12.957 -14.409 -7.654 1.00 90.69 93 LEU A C 1
ATOM 699 O O . LEU A 1 93 ? -14.013 -14.035 -7.141 1.00 90.69 93 LEU A O 1
ATOM 703 N N . ARG A 1 94 ? -11.816 -13.720 -7.525 1.00 88.19 94 ARG A N 1
ATOM 704 C CA . ARG A 1 94 ? -11.735 -12.440 -6.811 1.00 88.19 94 ARG A CA 1
ATOM 705 C C . ARG A 1 94 ? -12.596 -11.375 -7.479 1.00 88.19 94 ARG A C 1
ATOM 707 O O . ARG A 1 94 ? -13.386 -10.730 -6.797 1.00 88.19 94 ARG A O 1
ATOM 714 N N . MET A 1 95 ? -12.500 -11.229 -8.803 1.00 91.44 95 MET A N 1
ATOM 715 C CA . MET A 1 95 ? -13.340 -10.288 -9.554 1.00 91.44 95 MET A CA 1
ATOM 716 C C . MET A 1 95 ? -14.832 -10.568 -9.352 1.00 91.44 95 MET A C 1
ATOM 718 O O . MET A 1 95 ? -15.619 -9.638 -9.198 1.00 91.44 95 MET A O 1
ATOM 722 N N . LEU A 1 96 ? -15.225 -11.840 -9.318 1.00 94.50 96 LEU A N 1
ATOM 723 C CA . LEU A 1 96 ? -16.609 -12.257 -9.124 1.00 94.50 96 LEU A CA 1
ATOM 724 C C . LEU A 1 96 ? -17.074 -12.002 -7.683 1.00 94.50 96 LEU A C 1
ATOM 726 O O . LEU A 1 96 ? -18.178 -11.504 -7.473 1.00 94.50 96 LEU A O 1
ATOM 730 N N . HIS A 1 97 ? -16.220 -12.268 -6.694 1.00 88.38 97 HIS A N 1
ATOM 731 C CA . HIS A 1 97 ? -16.487 -11.947 -5.293 1.00 88.38 97 HIS A CA 1
ATOM 732 C C . HIS A 1 97 ? -16.616 -10.431 -5.064 1.00 88.38 97 HIS A C 1
ATOM 734 O O . HIS A 1 97 ? -17.489 -9.989 -4.316 1.00 88.38 97 HIS A O 1
ATOM 740 N N . ASP A 1 98 ? -15.793 -9.625 -5.737 1.00 85.12 98 ASP A N 1
ATOM 741 C CA . ASP A 1 98 ? -15.868 -8.165 -5.678 1.00 85.12 98 ASP A CA 1
ATOM 742 C C . ASP A 1 98 ? -17.114 -7.623 -6.394 1.00 85.12 98 ASP A C 1
ATOM 744 O O . ASP A 1 98 ? -17.772 -6.719 -5.876 1.00 85.12 98 ASP A O 1
ATOM 748 N N . ALA A 1 99 ? -17.495 -8.207 -7.536 1.00 90.56 99 ALA A N 1
ATOM 749 C CA . ALA A 1 99 ? -18.717 -7.850 -8.258 1.00 90.56 99 ALA A CA 1
ATOM 750 C C . ALA A 1 99 ? -19.991 -8.184 -7.462 1.00 90.56 99 ALA A C 1
ATOM 752 O O . ALA A 1 99 ? -20.963 -7.428 -7.496 1.00 90.56 99 ALA A O 1
ATOM 753 N N . HIS A 1 100 ? -19.981 -9.294 -6.719 1.00 82.69 100 HIS A N 1
ATOM 754 C CA . HIS A 1 100 ? -21.107 -9.765 -5.908 1.00 82.69 100 HIS A CA 1
ATOM 755 C C . HIS A 1 100 ? -20.926 -9.502 -4.410 1.00 82.69 100 HIS A C 1
ATOM 757 O O . HIS A 1 100 ? -21.428 -10.255 -3.572 1.00 82.69 100 HIS A O 1
ATOM 763 N N . LYS A 1 101 ? -20.227 -8.423 -4.050 1.00 82.12 101 LYS A N 1
ATOM 764 C CA . LYS A 1 101 ? -20.008 -8.073 -2.648 1.00 82.12 101 LYS A CA 1
ATOM 765 C C . LYS A 1 101 ? -21.357 -7.836 -1.954 1.00 82.12 101 LYS A C 1
ATOM 767 O O . LYS A 1 101 ? -22.110 -6.958 -2.387 1.00 82.12 101 LYS A O 1
ATOM 772 N N . PRO A 1 102 ? -21.695 -8.590 -0.888 1.00 77.88 102 PRO A N 1
ATOM 773 C CA . PRO A 1 102 ? -22.966 -8.408 -0.208 1.00 77.88 102 PRO A CA 1
ATOM 774 C C . PRO A 1 102 ? -23.044 -6.984 0.335 1.00 77.88 102 PRO A C 1
ATOM 776 O O . PRO A 1 102 ? -22.073 -6.463 0.895 1.00 77.88 102 PRO A O 1
ATOM 779 N N . LEU A 1 103 ? -24.206 -6.354 0.158 1.00 71.19 103 LEU A N 1
ATOM 780 C CA . LEU A 1 103 ? -24.463 -5.020 0.685 1.00 71.19 103 LEU A CA 1
ATOM 781 C C . LEU A 1 103 ? -24.196 -5.046 2.191 1.00 71.19 103 LEU A C 1
ATOM 783 O O . LEU A 1 103 ? -24.822 -5.811 2.931 1.00 71.19 103 LEU A O 1
ATOM 787 N N . LYS A 1 104 ? -23.247 -4.223 2.649 1.00 69.19 104 LYS A N 1
ATOM 788 C CA . LYS A 1 104 ? -23.045 -4.030 4.085 1.00 69.19 104 LYS A CA 1
ATOM 789 C C . LYS A 1 104 ? -24.376 -3.514 4.642 1.00 69.19 104 LYS A C 1
ATOM 791 O O . LYS A 1 104 ? -24.944 -2.598 4.037 1.00 69.19 104 LYS A O 1
ATOM 796 N N . PRO A 1 105 ? -24.895 -4.074 5.751 1.00 70.62 105 PRO A N 1
ATOM 797 C CA . PRO A 1 105 ? -26.073 -3.500 6.381 1.00 70.62 105 PRO A CA 1
ATOM 798 C C . PRO A 1 105 ? -25.781 -2.021 6.614 1.00 70.62 105 PRO A C 1
ATOM 800 O O . PRO A 1 105 ? -24.693 -1.687 7.089 1.00 70.62 105 PRO A O 1
ATOM 803 N N . VAL A 1 106 ? -26.709 -1.149 6.211 1.00 64.12 106 VAL A N 1
ATOM 804 C CA . VAL A 1 106 ? -26.583 0.297 6.403 1.00 64.12 106 VAL A CA 1
ATOM 805 C C . VAL A 1 106 ? -26.309 0.518 7.884 1.00 64.12 106 VAL A C 1
ATOM 807 O O . VAL A 1 106 ? -27.196 0.355 8.723 1.00 64.12 106 VAL A O 1
ATOM 810 N N . VAL A 1 107 ? -25.054 0.822 8.218 1.00 58.78 107 VAL A N 1
ATOM 811 C CA . VAL A 1 107 ? -24.683 1.222 9.567 1.00 58.78 107 VAL A CA 1
ATOM 812 C C . VAL A 1 107 ? -25.271 2.609 9.707 1.00 58.78 107 VAL A C 1
ATOM 814 O O . VAL A 1 107 ? -24.722 3.585 9.200 1.00 58.78 107 VAL A O 1
ATOM 817 N N . ASP A 1 108 ? -26.462 2.670 10.292 1.00 60.06 108 ASP A N 1
ATOM 818 C CA . ASP A 1 108 ? -27.186 3.911 10.489 1.00 60.06 108 ASP A CA 1
ATOM 819 C C . ASP A 1 108 ? -26.349 4.775 11.450 1.00 60.06 108 ASP A C 1
ATOM 821 O O . ASP A 1 108 ? -26.380 4.596 12.667 1.00 60.06 108 ASP A O 1
ATOM 825 N N . MET A 1 109 ? -25.531 5.664 10.866 1.00 56.56 109 MET A N 1
ATOM 826 C CA . MET A 1 109 ? -24.601 6.600 11.523 1.00 56.56 109 MET A CA 1
ATOM 827 C C . MET A 1 109 ? -25.323 7.689 12.325 1.00 56.56 109 MET A C 1
ATOM 829 O O . MET A 1 109 ? -24.690 8.569 12.915 1.00 56.56 109 MET A O 1
ATOM 833 N N . ARG A 1 110 ? -26.659 7.658 12.351 1.00 65.00 110 ARG A N 1
ATOM 834 C CA . ARG A 1 110 ? -27.441 8.376 13.354 1.00 65.00 110 ARG A CA 1
ATOM 835 C C . ARG A 1 110 ? -26.914 7.991 14.731 1.00 65.00 110 ARG A C 1
ATOM 837 O O . ARG A 1 110 ? -26.534 6.844 14.947 1.00 65.00 110 ARG A O 1
ATOM 844 N N . LEU A 1 111 ? -26.890 8.951 15.653 1.00 55.28 111 LEU A N 1
ATOM 845 C CA . LEU A 1 111 ? -26.478 8.739 17.037 1.00 55.28 111 LEU A CA 1
ATOM 846 C C . LEU A 1 111 ? -27.349 7.619 17.632 1.00 55.28 111 LEU A C 1
ATOM 848 O O . LEU A 1 111 ? -28.475 7.860 18.068 1.00 55.28 111 LEU A O 1
ATOM 852 N N . GLN A 1 112 ? -26.868 6.375 17.554 1.00 59.12 112 GLN A N 1
ATOM 853 C CA . GLN A 1 112 ? -27.610 5.215 18.017 1.00 59.12 112 GLN A CA 1
ATOM 854 C C . GLN A 1 112 ? -27.893 5.444 19.491 1.00 59.12 112 GLN A C 1
ATOM 856 O O . GLN A 1 112 ? -26.991 5.774 20.269 1.00 59.12 112 GLN A O 1
ATOM 861 N N . ARG A 1 113 ? -29.168 5.332 19.871 1.00 62.31 113 ARG A N 1
ATOM 862 C CA . ARG A 1 113 ? -29.579 5.487 21.262 1.00 62.31 113 ARG A CA 1
ATOM 863 C C . ARG A 1 113 ? -28.716 4.538 22.083 1.00 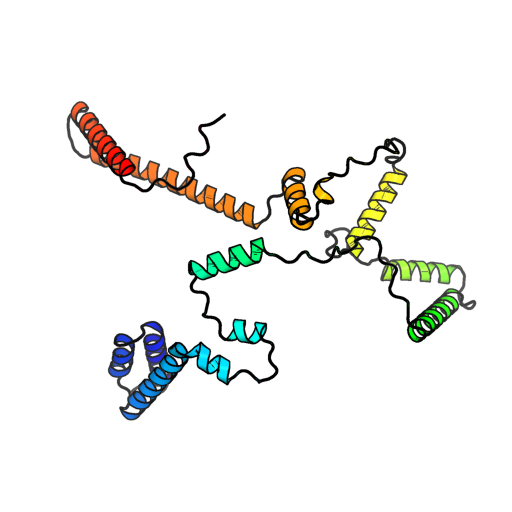62.31 113 ARG A C 1
ATOM 865 O O . ARG A 1 113 ? -28.744 3.335 21.833 1.00 62.31 113 ARG A O 1
ATOM 872 N N . ALA A 1 114 ? -27.944 5.094 23.020 1.00 67.31 114 ALA A N 1
ATOM 873 C CA . ALA A 1 114 ? -27.044 4.313 23.859 1.00 67.31 114 ALA A CA 1
ATOM 874 C C . ALA A 1 114 ? -27.774 3.057 24.371 1.00 67.31 114 ALA A C 1
ATOM 876 O O . ALA A 1 114 ? -28.954 3.165 24.746 1.00 67.31 114 ALA A O 1
ATOM 877 N N . PRO A 1 115 ? -27.119 1.881 24.360 1.00 76.25 115 PRO A N 1
ATOM 878 C CA . PRO A 1 115 ? -27.763 0.627 24.724 1.00 76.25 115 PRO A CA 1
ATOM 879 C C . PRO A 1 115 ? -28.467 0.781 26.074 1.00 76.25 115 PRO A C 1
ATOM 881 O O . PRO A 1 115 ? -27.943 1.417 26.995 1.00 76.25 115 PRO A O 1
ATOM 884 N N . LYS A 1 116 ? -29.691 0.247 26.185 1.00 80.88 116 LYS A N 1
ATOM 885 C CA . LYS A 1 116 ? -30.493 0.356 27.412 1.00 80.88 116 LYS A CA 1
ATOM 886 C C . LYS A 1 116 ? -29.676 -0.221 28.574 1.00 80.88 116 LYS A C 1
ATOM 888 O O . LYS A 1 116 ? -29.463 -1.427 28.634 1.00 80.88 116 LYS A O 1
ATOM 893 N N . LYS A 1 117 ? -29.226 0.640 29.495 1.00 83.25 117 LYS A N 1
ATOM 894 C CA . LYS A 1 117 ? -28.449 0.223 30.672 1.00 83.25 117 LYS A CA 1
ATOM 895 C C . LYS A 1 117 ? -29.223 -0.841 31.453 1.00 83.25 117 LYS A C 1
ATOM 897 O O . LYS A 1 117 ? -30.406 -0.652 31.777 1.00 83.25 117 LYS A O 1
ATOM 902 N N . THR A 1 118 ? -28.559 -1.941 31.789 1.00 90.44 118 THR A N 1
ATOM 903 C CA . THR A 1 118 ? -29.162 -2.997 32.612 1.00 90.44 118 THR A CA 1
ATOM 904 C C . THR A 1 118 ? -29.521 -2.441 34.001 1.00 90.44 118 THR A C 1
ATOM 906 O O . THR A 1 118 ? -28.945 -1.433 34.427 1.00 90.44 118 THR A O 1
ATOM 909 N N . PRO A 1 119 ? -30.491 -3.028 34.726 1.00 90.06 119 PRO A N 1
ATOM 910 C CA . PRO A 1 119 ? -30.821 -2.590 36.086 1.00 90.06 119 PRO A CA 1
ATOM 911 C C . PRO A 1 119 ? -29.599 -2.566 37.019 1.00 90.06 119 PRO A C 1
ATOM 913 O O . PRO A 1 119 ? -29.389 -1.580 37.721 1.00 90.06 119 PRO A O 1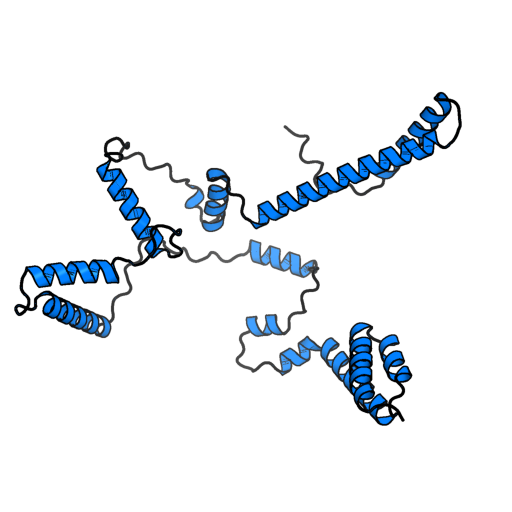
ATOM 916 N N . ALA A 1 120 ? -28.724 -3.574 36.935 1.00 90.69 120 ALA A N 1
ATOM 917 C CA . ALA A 1 120 ? -27.476 -3.628 37.698 1.00 90.69 120 ALA A CA 1
ATOM 918 C C . ALA A 1 120 ? -26.544 -2.444 37.384 1.00 90.69 120 ALA A C 1
ATOM 920 O O . ALA A 1 120 ? -26.042 -1.779 38.288 1.00 90.69 120 ALA A O 1
ATOM 921 N N . GLN A 1 121 ? -26.382 -2.114 36.101 1.00 90.88 121 GLN A N 1
ATOM 922 C CA . GLN A 1 121 ? -25.544 -0.996 35.670 1.00 90.88 121 GLN A CA 1
ATOM 923 C C . GLN A 1 121 ? -26.157 0.367 36.029 1.00 90.88 121 GLN A C 1
ATOM 925 O O . GLN A 1 121 ? -25.446 1.360 36.168 1.00 90.88 121 GLN A O 1
ATOM 930 N N . ARG A 1 122 ? -27.484 0.459 36.184 1.00 89.56 122 ARG A N 1
ATOM 931 C CA . ARG A 1 122 ? -28.143 1.667 36.711 1.00 89.56 122 ARG A CA 1
ATOM 932 C C . ARG A 1 122 ? -27.851 1.859 38.192 1.00 89.56 122 ARG A C 1
ATOM 934 O O . ARG A 1 122 ? -27.555 2.981 38.591 1.00 89.56 122 ARG A O 1
ATOM 941 N N . ILE A 1 123 ? -27.883 0.779 38.970 1.00 93.19 123 ILE A N 1
ATOM 942 C CA . ILE A 1 123 ? -27.574 0.807 40.402 1.00 93.19 123 ILE A CA 1
ATOM 943 C C . ILE A 1 123 ? -26.101 1.168 40.627 1.00 93.19 123 ILE A C 1
ATOM 945 O O . ILE A 1 123 ? -25.826 2.033 41.454 1.00 93.19 123 ILE A O 1
ATOM 949 N N . SER A 1 124 ? -25.159 0.599 39.864 1.00 90.06 124 SER A N 1
ATOM 950 C CA . SER A 1 124 ? -23.735 0.959 39.988 1.00 90.06 124 SER A CA 1
ATOM 951 C C . SER A 1 124 ? -23.495 2.441 39.682 1.00 90.06 124 SER A C 1
ATOM 953 O O . SER A 1 124 ? -22.934 3.154 40.507 1.00 90.06 124 SER A O 1
ATOM 955 N N . ASN A 1 125 ? -24.045 2.938 38.567 1.00 88.00 125 ASN A N 1
ATOM 956 C CA . ASN A 1 125 ? -23.960 4.353 38.194 1.00 88.00 125 ASN A CA 1
ATOM 957 C C . ASN A 1 125 ? -24.617 5.276 39.237 1.00 88.00 125 ASN A C 1
ATOM 959 O O . ASN A 1 125 ? -24.156 6.396 39.444 1.00 88.00 125 ASN A O 1
ATOM 963 N N . ALA A 1 126 ? -25.717 4.850 39.867 1.00 91.00 126 ALA A N 1
ATOM 964 C CA . ALA A 1 126 ? -26.360 5.620 40.928 1.00 91.00 126 ALA A 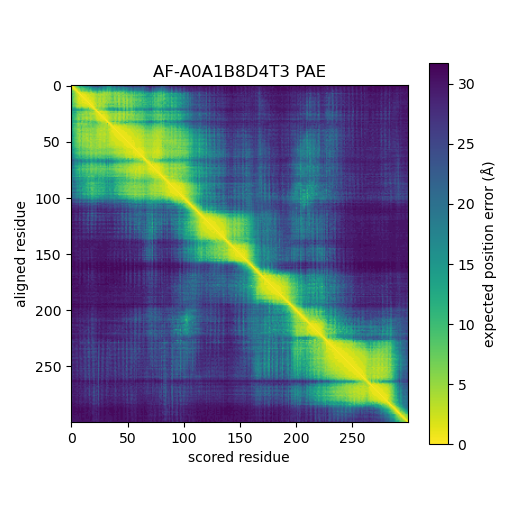CA 1
ATOM 965 C C . ALA A 1 126 ? -25.465 5.694 42.170 1.00 91.00 126 ALA A C 1
ATOM 967 O O . ALA A 1 126 ? -25.248 6.788 42.683 1.00 91.00 126 ALA A O 1
ATOM 968 N N . LYS A 1 127 ? -24.879 4.564 42.589 1.00 92.00 127 LYS A N 1
ATOM 969 C CA . LYS A 1 127 ? -23.939 4.510 43.716 1.00 92.00 127 LYS A CA 1
ATOM 970 C C . LYS A 1 127 ? -22.714 5.390 43.458 1.00 92.00 127 LYS A C 1
ATOM 972 O O . LYS A 1 127 ? -22.402 6.233 44.290 1.00 92.00 127 LYS A O 1
ATOM 977 N N . GLU A 1 128 ? -22.095 5.281 42.283 1.00 88.06 128 GLU A N 1
ATOM 978 C CA . GLU A 1 128 ? -20.950 6.111 41.868 1.00 88.06 128 GLU A CA 1
ATOM 979 C C . GLU A 1 128 ? -21.276 7.615 41.838 1.00 88.06 128 GLU A C 1
ATOM 981 O O . GLU A 1 128 ? -20.451 8.451 42.209 1.00 88.06 128 GLU A O 1
ATOM 986 N N . ARG A 1 129 ? -22.494 7.992 41.429 1.00 86.88 129 ARG A N 1
ATOM 987 C CA . ARG A 1 129 ? -22.941 9.394 41.466 1.00 86.88 129 ARG A CA 1
ATOM 988 C C . ARG A 1 129 ? -23.179 9.886 42.882 1.00 86.88 129 ARG A C 1
ATOM 990 O O . ARG A 1 129 ? -22.815 11.019 43.180 1.00 86.88 129 ARG A O 1
ATOM 997 N N . THR A 1 130 ? -23.770 9.059 43.743 1.00 87.44 130 THR A N 1
ATOM 998 C CA . THR A 1 130 ? -23.962 9.423 45.150 1.00 87.44 130 THR A CA 1
ATOM 999 C C . THR A 1 130 ? -22.628 9.572 45.862 1.00 87.44 130 THR A C 1
ATOM 1001 O O . THR A 1 130 ? -22.448 10.579 46.532 1.00 87.44 130 THR A O 1
ATOM 1004 N N . THR A 1 131 ? -21.666 8.667 45.640 1.00 85.38 131 THR A N 1
ATOM 1005 C CA . THR A 1 131 ? -20.330 8.785 46.238 1.00 85.38 131 THR A CA 1
ATOM 1006 C C . THR A 1 131 ? -19.603 10.027 45.732 1.00 85.38 131 THR A C 1
ATOM 1008 O O . THR A 1 131 ? -19.068 10.781 46.536 1.00 85.38 131 THR A O 1
ATOM 1011 N N . SER A 1 132 ? -19.664 10.305 44.426 1.00 79.81 132 SER A N 1
ATOM 1012 C CA . SER A 1 132 ? -19.067 11.516 43.845 1.00 79.81 132 SER A CA 1
ATOM 1013 C C . SER A 1 132 ? -19.706 12.796 44.391 1.00 79.81 132 SER A C 1
ATOM 1015 O O . SER A 1 132 ? -19.010 13.781 44.621 1.00 79.81 132 SER A O 1
ATOM 1017 N N . TYR A 1 133 ? -21.026 12.805 44.605 1.00 78.38 133 TYR A N 1
ATOM 1018 C CA . TYR A 1 133 ? -21.731 13.959 45.161 1.00 78.38 133 TYR A CA 1
ATOM 1019 C C . TYR A 1 133 ? -21.428 14.146 46.646 1.00 78.38 133 TYR A C 1
ATOM 1021 O O . TYR A 1 133 ? -21.211 15.273 47.069 1.00 78.38 133 TYR A O 1
ATOM 1029 N N . THR A 1 134 ? -21.354 13.071 47.434 1.00 81.94 134 THR A N 1
ATOM 1030 C CA . THR A 1 134 ? -20.983 13.160 48.853 1.00 81.94 134 THR A CA 1
ATOM 1031 C C . THR A 1 134 ? -19.549 13.639 49.021 1.00 81.94 134 THR A C 1
ATOM 1033 O O . THR A 1 134 ? -19.316 14.530 49.824 1.00 81.94 134 THR A O 1
ATOM 1036 N N . THR A 1 135 ? -18.601 13.148 48.214 1.00 77.31 135 THR A N 1
ATOM 1037 C CA . THR A 1 135 ? -17.211 13.636 48.250 1.00 77.31 135 THR A CA 1
ATOM 1038 C C . THR A 1 135 ? -17.107 15.071 47.749 1.00 77.31 135 THR A C 1
ATOM 1040 O O . THR A 1 135 ? -16.349 15.871 48.282 1.00 77.31 135 THR A O 1
ATOM 1043 N N . ALA A 1 136 ? -17.882 15.426 46.721 1.00 72.88 136 ALA A N 1
ATOM 1044 C CA . ALA A 1 136 ? -17.889 16.780 46.188 1.00 72.88 136 ALA A CA 1
ATOM 1045 C C . ALA A 1 136 ? -18.655 17.760 47.075 1.00 72.88 136 ALA A C 1
ATOM 1047 O O . ALA A 1 136 ? -18.478 18.954 46.857 1.00 72.88 136 ALA A O 1
ATOM 1048 N N . ASN A 1 137 ? -19.516 17.291 47.988 1.00 73.69 137 ASN A N 1
ATOM 1049 C CA . ASN A 1 137 ? -20.353 18.091 48.883 1.00 73.69 137 ASN A CA 1
ATOM 1050 C C . ASN A 1 137 ? -20.021 17.933 50.366 1.00 73.69 137 ASN A C 1
ATOM 1052 O O . ASN A 1 137 ? -20.804 18.367 51.209 1.00 73.69 137 ASN A O 1
ATOM 1056 N N . ASP A 1 138 ? -18.862 17.358 50.668 1.00 75.75 138 ASP A N 1
ATOM 1057 C CA . ASP A 1 138 ? -18.354 17.255 52.024 1.00 75.75 138 ASP A CA 1
ATOM 1058 C C . ASP A 1 138 ? -18.262 18.659 52.649 1.00 75.75 138 ASP A C 1
ATOM 1060 O O . ASP A 1 138 ? -17.676 19.586 52.075 1.00 75.75 138 ASP A O 1
ATOM 1064 N N . SER A 1 139 ? -18.937 18.834 53.785 1.00 70.00 139 SER A N 1
ATOM 1065 C CA . SER A 1 139 ? -19.027 20.093 54.530 1.00 70.00 139 SER A CA 1
ATOM 1066 C C . SER A 1 139 ? -17.837 20.314 55.461 1.00 70.00 139 SER A C 1
ATOM 1068 O O . SER A 1 139 ? -17.743 21.369 56.078 1.00 70.00 139 SER A O 1
ATOM 1070 N N . SER A 1 140 ? -16.948 19.323 55.582 1.00 74.38 140 SER A N 1
ATOM 1071 C CA . SER A 1 140 ? -15.712 19.420 56.364 1.00 74.38 140 SER A CA 1
ATOM 1072 C C . SER A 1 140 ? -14.604 20.222 55.665 1.00 74.38 140 SER A C 1
ATOM 1074 O O . SER A 1 140 ? -13.639 20.614 56.314 1.00 74.38 140 SER A O 1
ATOM 1076 N N . MET A 1 141 ? -14.755 20.507 54.367 1.00 66.69 141 MET A N 1
ATOM 1077 C CA . MET A 1 141 ? -13.799 21.264 53.552 1.00 66.69 141 MET A CA 1
ATOM 1078 C C . MET A 1 141 ? -14.213 22.736 53.452 1.00 66.69 141 MET A C 1
ATOM 1080 O O . MET A 1 141 ? -15.365 23.037 53.120 1.00 66.69 141 MET A O 1
ATOM 1084 N N . SER A 1 142 ? -13.281 23.671 53.667 1.00 81.38 142 SER A N 1
ATOM 1085 C CA . SER A 1 142 ? -13.563 25.092 53.437 1.00 81.38 142 SER 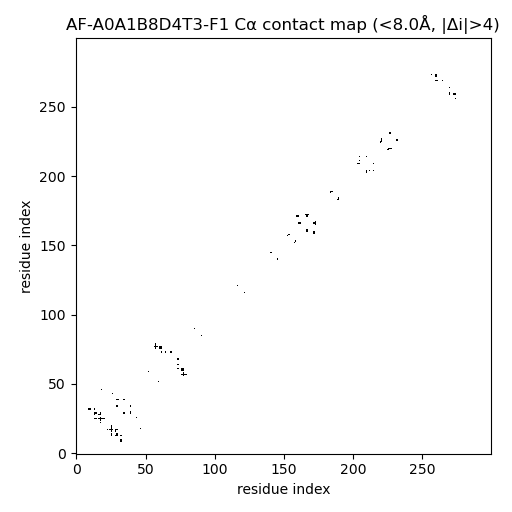A CA 1
ATOM 1086 C C . SER A 1 142 ? -13.789 25.378 51.945 1.00 81.38 142 SER A C 1
ATOM 1088 O O . SER A 1 142 ? -13.319 24.654 51.064 1.00 81.38 142 SER A O 1
ATOM 1090 N N . LEU A 1 143 ? -14.508 26.462 51.630 1.00 75.31 143 LEU A N 1
ATOM 1091 C CA . LEU A 1 143 ? -14.806 26.840 50.239 1.00 75.31 143 LEU A CA 1
ATOM 1092 C C . LEU A 1 143 ? -13.535 27.009 49.388 1.00 75.31 143 LEU A C 1
ATOM 1094 O O . LEU A 1 143 ? -13.535 26.620 48.223 1.00 75.31 143 LEU A O 1
ATOM 1098 N N . LYS A 1 144 ? -12.446 27.512 49.986 1.00 79.25 144 LYS A N 1
ATOM 1099 C CA . LYS A 1 144 ? -11.150 27.694 49.317 1.00 79.25 144 LYS A CA 1
ATOM 1100 C C . LYS A 1 144 ? -10.465 26.361 49.019 1.00 79.25 144 LYS A C 1
ATOM 1102 O O . LYS A 1 144 ? -10.104 26.105 47.877 1.00 79.25 144 LYS A O 1
ATOM 1107 N N . GLU A 1 145 ? -10.392 25.466 50.001 1.00 79.38 145 GLU A N 1
ATOM 1108 C CA . GLU A 1 145 ? -9.805 24.128 49.818 1.00 79.38 145 GLU A CA 1
ATOM 1109 C C . GLU A 1 145 ? -10.603 23.294 48.802 1.00 79.38 145 GLU A C 1
ATOM 1111 O O . GLU A 1 145 ? -10.052 22.480 48.065 1.00 79.38 145 GLU A O 1
ATOM 1116 N N . ARG A 1 146 ? -11.918 23.520 48.709 1.00 77.69 146 ARG A N 1
ATOM 1117 C CA . ARG A 1 146 ? -12.802 22.858 47.741 1.00 77.69 146 ARG A CA 1
ATOM 1118 C C . ARG A 1 146 ? -12.606 23.372 46.311 1.00 77.69 146 ARG A C 1
ATOM 1120 O O . ARG A 1 146 ? -12.723 22.596 45.357 1.00 77.69 146 ARG A O 1
ATOM 1127 N N . GLU A 1 147 ? -12.298 24.654 46.144 1.00 78.31 147 GLU A N 1
ATOM 1128 C CA . GLU A 1 147 ? -11.916 25.247 44.857 1.00 78.31 147 GLU A CA 1
ATOM 1129 C C . GLU A 1 147 ? -10.517 24.806 44.421 1.00 78.31 147 GLU A C 1
ATOM 1131 O O . GLU A 1 147 ? -10.339 24.435 43.262 1.00 78.31 147 GLU A O 1
ATOM 1136 N N . GLU A 1 148 ? -9.560 24.733 45.345 1.00 82.31 148 GLU A N 1
ATOM 1137 C CA . GLU A 1 148 ? -8.208 24.210 45.108 1.00 82.31 148 GLU A CA 1
ATOM 1138 C C . GLU A 1 148 ? -8.220 22.708 44.792 1.00 82.31 148 GLU A C 1
ATOM 1140 O O . GLU A 1 148 ? -7.506 22.243 43.901 1.00 82.31 148 GLU A O 1
ATOM 1145 N N . LEU A 1 149 ? -9.098 21.934 45.436 1.00 76.44 149 LEU A N 1
ATOM 1146 C CA . LEU A 1 149 ? -9.317 20.532 45.092 1.00 76.44 149 LEU A CA 1
ATOM 1147 C C . LEU A 1 149 ? -9.929 20.395 43.690 1.00 76.44 149 LEU A C 1
ATOM 1149 O O . LEU A 1 149 ? -9.495 19.560 42.902 1.00 76.44 149 LEU A O 1
ATOM 1153 N N . ARG A 1 150 ? -10.900 21.241 43.319 1.00 76.44 150 ARG A N 1
ATOM 1154 C CA . ARG A 1 150 ? -11.422 21.266 41.940 1.00 76.44 150 ARG A CA 1
ATOM 1155 C C . ARG A 1 150 ? -10.365 21.698 40.931 1.00 76.44 150 ARG A C 1
ATOM 1157 O O . ARG A 1 150 ? -10.333 21.136 39.840 1.00 76.44 150 ARG A O 1
ATOM 1164 N N . ALA A 1 151 ? -9.527 22.671 41.271 1.00 78.94 151 ALA A N 1
ATOM 1165 C CA . ALA A 1 151 ? -8.451 23.154 40.420 1.00 78.94 151 ALA A CA 1
ATOM 1166 C C . ALA A 1 151 ? -7.380 22.075 40.225 1.00 78.94 151 ALA A C 1
ATOM 1168 O O . ALA A 1 151 ? -7.047 21.772 39.086 1.00 78.94 151 ALA A O 1
ATOM 1169 N N . SER A 1 152 ? -6.943 21.407 41.294 1.00 75.81 152 SER A N 1
ATOM 1170 C CA . SER A 1 152 ? -5.967 20.310 41.238 1.00 75.81 152 SER A CA 1
ATOM 1171 C C . SER A 1 152 ? -6.517 19.052 40.560 1.00 75.81 152 SER A C 1
ATOM 1173 O O . SER A 1 152 ? -5.791 18.385 39.827 1.00 75.81 152 SER A O 1
ATOM 1175 N N . LEU A 1 153 ? -7.809 18.735 40.714 1.00 72.88 153 LEU A N 1
ATOM 1176 C CA . LEU A 1 153 ? -8.466 17.671 39.947 1.00 72.88 153 LEU A CA 1
ATOM 1177 C C . LEU A 1 153 ? -8.617 18.051 38.471 1.00 72.88 153 LEU A C 1
ATOM 1179 O O . LEU A 1 153 ? -8.409 17.212 37.599 1.00 72.88 153 LEU A O 1
ATOM 1183 N N . LYS A 1 154 ? -8.930 19.311 38.161 1.00 73.19 154 LYS A N 1
ATOM 1184 C CA . LYS A 1 154 ? -8.953 19.828 36.786 1.00 73.19 154 LYS A CA 1
ATOM 1185 C C . LYS A 1 154 ? -7.551 19.877 36.179 1.00 73.19 154 LYS A C 1
ATOM 1187 O O . LYS A 1 154 ? -7.405 19.662 34.986 1.00 73.19 154 LYS A O 1
ATOM 1192 N N . GLU A 1 155 ? -6.519 20.091 36.975 1.00 69.44 155 GLU A N 1
ATOM 1193 C CA . GLU A 1 155 ? -5.131 20.063 36.530 1.00 69.44 155 GLU A CA 1
ATOM 1194 C C . GLU A 1 155 ? -4.650 18.624 36.311 1.00 69.44 155 GLU A C 1
ATOM 1196 O O . GLU A 1 155 ? -4.082 18.324 35.268 1.00 69.44 155 GLU A O 1
ATOM 1201 N N . ARG A 1 156 ? -4.959 17.693 37.222 1.00 63.81 156 ARG A N 1
ATOM 1202 C CA . ARG A 1 156 ? -4.562 16.274 37.133 1.00 63.81 156 ARG A CA 1
ATOM 1203 C C . ARG A 1 156 ? -5.368 15.458 36.127 1.00 63.81 156 ARG A C 1
ATOM 1205 O O . ARG A 1 156 ? -4.814 14.579 35.479 1.00 63.81 156 ARG A O 1
ATOM 1212 N N . PHE A 1 157 ? -6.668 15.721 36.008 1.00 59.47 157 PHE A N 1
ATOM 1213 C CA . PHE A 1 157 ? -7.582 14.959 35.147 1.00 59.47 157 PHE A CA 1
ATOM 1214 C C . PHE A 1 157 ? -8.094 15.757 33.945 1.00 59.47 157 PHE A C 1
ATOM 1216 O O . PHE A 1 157 ? -8.597 15.163 32.993 1.00 59.47 157 PHE A O 1
ATOM 1223 N N . GLY A 1 158 ? -7.951 17.085 33.948 1.00 54.78 158 GLY A N 1
ATOM 1224 C CA . GLY A 1 158 ? -8.158 17.916 32.757 1.00 54.78 158 GLY A CA 1
ATOM 1225 C C . GLY A 1 158 ? -6.909 18.042 31.881 1.00 54.78 158 GLY A C 1
ATOM 1226 O O . GLY A 1 158 ? -7.040 18.443 30.728 1.00 54.78 158 GLY A O 1
ATOM 1227 N N . SER A 1 159 ? -5.726 17.622 32.354 1.00 47.28 159 SER A N 1
ATOM 1228 C CA . SER A 1 159 ? -4.510 17.471 31.533 1.00 47.28 159 SER A CA 1
ATOM 1229 C C . SER A 1 159 ? -4.376 16.071 30.918 1.00 47.28 159 SER A C 1
ATOM 1231 O O . SER A 1 159 ? -3.338 15.416 30.949 1.00 47.28 159 SER A O 1
ATOM 1233 N N . GLY A 1 160 ? -5.433 15.608 30.262 1.00 47.00 160 GLY A N 1
ATOM 1234 C CA . GLY A 1 160 ? -5.290 14.574 29.246 1.00 47.00 160 GLY A CA 1
ATOM 1235 C C . GLY A 1 160 ? -4.845 15.196 27.920 1.00 47.00 160 GLY A C 1
ATOM 1236 O O . GLY A 1 160 ? -5.707 15.509 27.108 1.00 47.00 160 GLY A O 1
ATOM 1237 N N . VAL A 1 161 ? -3.524 15.273 27.691 1.00 44.22 161 VAL A N 1
ATOM 1238 C CA . VAL A 1 161 ? -2.828 15.411 26.381 1.00 44.22 161 VAL A CA 1
ATOM 1239 C C . VAL A 1 161 ? -2.387 16.830 25.937 1.00 44.22 161 VAL A C 1
ATOM 1241 O O . VAL A 1 161 ? -3.115 17.571 25.290 1.00 44.22 161 VAL A O 1
ATOM 1244 N N . GLN A 1 162 ? -1.115 17.136 26.238 1.00 45.53 162 GLN A N 1
ATOM 1245 C CA . GLN A 1 162 ? -0.065 17.665 25.337 1.00 45.53 162 GLN A CA 1
ATOM 1246 C C . GLN A 1 162 ? -0.435 18.800 24.353 1.00 45.53 162 GLN A C 1
ATOM 1248 O O . GLN A 1 162 ? -0.915 18.570 23.248 1.00 45.53 162 GLN A O 1
ATOM 1253 N N . THR A 1 163 ? -0.028 20.027 24.680 1.00 42.38 163 THR A N 1
ATOM 1254 C CA . THR A 1 163 ? -0.056 21.237 23.831 1.00 42.38 163 THR A CA 1
ATOM 1255 C C . THR A 1 163 ? 0.986 21.272 22.694 1.00 42.38 163 THR A C 1
ATOM 1257 O O . THR A 1 163 ? 1.255 22.341 22.155 1.00 42.38 163 THR A O 1
ATOM 1260 N N . GLY A 1 164 ? 1.563 20.138 22.281 1.00 45.97 164 GLY A N 1
ATOM 1261 C CA . GLY A 1 164 ? 2.603 20.115 21.236 1.00 45.97 164 GLY A CA 1
ATOM 1262 C C . GLY A 1 164 ? 2.619 18.900 20.310 1.00 45.97 164 GLY A C 1
ATOM 1263 O O . GLY A 1 164 ? 3.409 18.868 19.374 1.00 45.97 164 GLY A O 1
ATOM 1264 N N . SER A 1 165 ? 1.751 17.913 20.523 1.00 46.59 165 SER A N 1
ATOM 1265 C CA . SER A 1 165 ? 1.648 16.750 19.642 1.00 46.59 165 SER A CA 1
ATOM 1266 C C . SER A 1 165 ? 0.210 16.632 19.177 1.00 46.59 165 SER A C 1
ATOM 1268 O O . SER A 1 165 ? -0.708 16.703 19.994 1.00 46.59 165 SER A O 1
ATOM 1270 N N . MET A 1 166 ? 0.013 16.503 17.865 1.00 48.47 166 MET A N 1
ATOM 1271 C CA . MET A 1 166 ? -1.294 16.220 17.276 1.00 48.47 166 MET A CA 1
ATOM 1272 C C . MET A 1 166 ? -1.973 15.114 18.097 1.00 48.47 166 MET A C 1
ATOM 1274 O O . MET A 1 166 ? -1.363 14.057 18.278 1.00 48.47 166 MET A O 1
ATOM 1278 N N . PRO A 1 167 ? -3.183 15.338 18.643 1.00 50.25 167 PRO A N 1
ATOM 1279 C CA . PRO A 1 167 ? -3.795 14.365 19.530 1.00 50.25 167 PRO A CA 1
ATOM 1280 C C . PRO A 1 167 ? -3.990 13.053 18.770 1.00 50.25 167 PRO A C 1
ATOM 1282 O O . PRO A 1 167 ? -4.744 12.973 17.805 1.00 50.25 167 PRO A O 1
ATOM 1285 N N . THR A 1 168 ? -3.293 12.013 19.218 1.00 53.06 168 THR A N 1
ATOM 1286 C CA . THR A 1 168 ? -3.307 10.670 18.620 1.00 53.06 168 THR A CA 1
ATOM 1287 C C . THR A 1 168 ? -4.576 9.882 18.963 1.00 53.06 168 THR A C 1
ATOM 1289 O O . THR A 1 168 ? -4.723 8.732 18.558 1.00 53.06 168 THR A O 1
ATOM 1292 N N . SER A 1 169 ? -5.511 10.487 19.704 1.00 63.19 169 SER A N 1
ATOM 1293 C CA . SER A 1 169 ? -6.781 9.886 20.110 1.00 63.19 169 SER A CA 1
ATOM 1294 C C . SER A 1 169 ? -7.968 10.735 19.652 1.00 63.19 169 SER A C 1
ATOM 1296 O O . SER A 1 169 ? -7.932 11.965 19.716 1.00 63.19 169 SER A O 1
ATOM 1298 N N . PHE A 1 170 ? -9.059 10.077 19.246 1.00 63.03 170 PHE A N 1
ATOM 1299 C CA . PHE A 1 170 ? -10.299 10.740 18.816 1.00 63.03 170 PHE A CA 1
ATOM 1300 C C . PHE A 1 170 ? -10.857 11.705 19.871 1.00 63.03 170 PHE A C 1
ATOM 1302 O O . PHE A 1 170 ? -11.300 12.799 19.535 1.00 63.03 170 PHE A O 1
ATOM 1309 N N . ARG A 1 171 ? -10.756 11.345 21.157 1.00 69.88 171 ARG A N 1
ATOM 1310 C CA . ARG A 1 171 ? -11.198 12.193 22.273 1.00 69.88 171 ARG A CA 1
ATOM 1311 C C . ARG A 1 171 ? -10.331 13.449 22.448 1.00 69.88 171 ARG A C 1
ATOM 1313 O O . ARG A 1 171 ? -10.840 14.486 22.858 1.00 69.88 171 ARG A O 1
ATOM 1320 N N . GLY A 1 172 ? -9.038 13.371 22.120 1.00 73.00 172 GLY A N 1
ATOM 1321 C CA . GLY A 1 172 ? -8.141 14.531 22.107 1.00 73.00 172 GLY A CA 1
ATOM 1322 C C . GLY A 1 172 ? -8.356 15.443 20.893 1.00 73.00 172 GLY A C 1
ATOM 1323 O O . GLY A 1 172 ? -8.226 16.659 21.002 1.00 73.00 172 GLY A O 1
ATOM 1324 N N . LEU A 1 173 ? -8.735 14.880 19.740 1.00 74.38 173 LEU A N 1
ATOM 1325 C CA . LEU A 1 173 ? -9.161 15.672 18.580 1.00 74.38 173 LEU A CA 1
ATOM 1326 C C . LEU A 1 173 ? -10.459 16.433 18.874 1.00 74.38 173 LEU A C 1
ATOM 1328 O O . LEU A 1 173 ? -10.573 17.604 18.522 1.00 74.38 173 LEU A O 1
ATOM 1332 N N . GLU A 1 174 ? -11.408 15.790 19.555 1.00 73.06 174 GLU A N 1
ATOM 1333 C CA . GLU A 1 174 ? -12.679 16.394 19.965 1.00 73.06 174 GLU A CA 1
ATOM 1334 C C . GLU A 1 174 ? -12.477 17.575 20.928 1.00 73.06 174 GLU A C 1
ATOM 1336 O O . GLU A 1 174 ? -13.055 18.644 20.728 1.00 73.06 174 GLU A O 1
ATOM 1341 N N . SER A 1 175 ? -11.604 17.439 21.933 1.00 79.38 175 SER A N 1
ATOM 1342 C CA . SER A 1 175 ? -11.313 18.536 22.866 1.00 79.38 175 SER A CA 1
ATOM 1343 C C . SER A 1 175 ? -10.590 19.710 22.192 1.00 79.38 175 SER A C 1
ATOM 1345 O O . SER A 1 175 ? -10.916 20.868 22.462 1.00 79.38 175 SER A O 1
ATOM 1347 N N . LEU A 1 176 ? -9.660 19.436 21.267 1.00 79.38 176 LEU A N 1
ATOM 1348 C CA . LEU A 1 176 ? -8.982 20.468 20.476 1.00 79.38 176 LEU A CA 1
ATOM 1349 C C . LEU A 1 176 ? -9.954 21.198 19.542 1.00 79.38 176 LEU A C 1
ATOM 1351 O O . LEU A 1 176 ? -9.880 22.421 19.403 1.00 79.38 176 LEU A O 1
ATOM 1355 N N . ALA A 1 177 ? -10.866 20.456 18.910 1.00 80.00 177 ALA A N 1
ATOM 1356 C CA . ALA A 1 177 ? -11.903 21.021 18.059 1.00 80.00 177 ALA A CA 1
ATOM 1357 C C . ALA A 1 177 ? -12.829 21.942 18.862 1.00 80.00 177 ALA A C 1
ATOM 1359 O O . ALA A 1 177 ? -13.024 23.087 18.461 1.00 80.00 177 ALA A O 1
ATOM 1360 N N . ASN A 1 178 ? -13.312 21.495 20.026 1.00 83.56 178 ASN A N 1
ATOM 1361 C CA . ASN A 1 178 ? -14.163 22.307 20.901 1.00 83.56 178 ASN A CA 1
ATOM 1362 C C . ASN A 1 178 ? -13.470 23.601 21.339 1.00 83.56 178 ASN A C 1
ATOM 1364 O O . ASN A 1 178 ? -14.055 24.673 21.2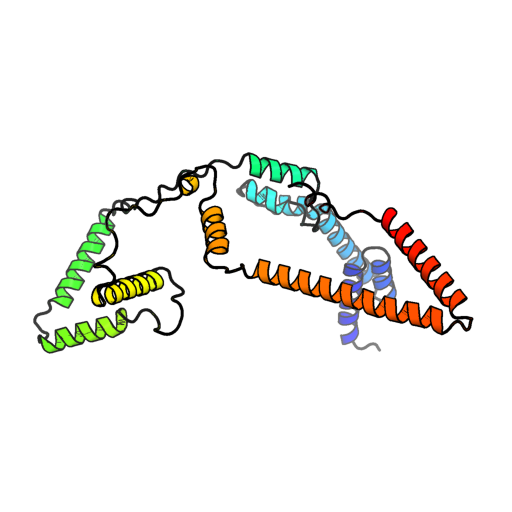15 1.00 83.56 178 ASN A O 1
ATOM 1368 N N . ARG A 1 179 ? -12.191 23.542 21.731 1.00 80.50 179 ARG A N 1
ATOM 1369 C CA . ARG A 1 179 ? -11.425 24.749 22.077 1.00 80.50 179 ARG A CA 1
ATOM 1370 C C . ARG A 1 179 ? -11.263 25.700 20.890 1.00 80.50 179 ARG A C 1
ATOM 1372 O O . ARG A 1 179 ? -11.406 26.907 21.045 1.00 80.50 179 ARG A O 1
ATOM 1379 N N . ARG A 1 180 ? -10.986 25.179 19.689 1.00 84.44 180 ARG A N 1
ATOM 1380 C CA . ARG A 1 180 ? -10.910 26.015 18.478 1.00 84.44 180 ARG A CA 1
ATOM 1381 C C . ARG A 1 180 ? -12.250 26.662 18.139 1.00 84.44 180 ARG A C 1
ATOM 1383 O O . ARG A 1 180 ? -12.255 27.801 17.682 1.00 84.44 180 ARG A O 1
ATOM 1390 N N . ILE A 1 181 ? -13.359 25.959 18.369 1.00 83.44 181 ILE A N 1
ATOM 1391 C CA . ILE A 1 181 ? -14.712 26.498 18.202 1.00 83.44 181 ILE A CA 1
ATOM 1392 C C . ILE A 1 181 ? -14.949 27.625 19.213 1.00 83.44 181 ILE A C 1
ATOM 1394 O O . ILE A 1 181 ? -15.348 28.710 18.806 1.00 83.44 181 ILE A O 1
ATOM 1398 N N . GLU A 1 182 ? -14.637 27.421 20.492 1.00 88.31 182 GLU A N 1
ATOM 1399 C CA . GLU A 1 182 ? -14.771 28.441 21.543 1.00 88.31 182 GLU A CA 1
ATOM 1400 C C . GLU A 1 182 ? -13.912 29.684 21.265 1.00 88.31 182 GLU A C 1
ATOM 1402 O O . GLU A 1 182 ? -14.417 30.806 21.315 1.00 88.31 182 GLU A O 1
ATOM 1407 N N . ASP A 1 183 ? -12.650 29.504 20.868 1.00 89.69 183 ASP A N 1
ATOM 1408 C CA . ASP A 1 183 ? -11.758 30.605 20.494 1.00 89.69 183 ASP A CA 1
ATOM 1409 C C . ASP A 1 183 ? -12.279 31.374 19.262 1.00 89.69 183 ASP A C 1
ATOM 1411 O O . ASP A 1 183 ? -12.153 32.597 19.174 1.00 89.69 183 ASP A O 1
ATOM 1415 N N . ALA A 1 184 ? -12.866 30.681 18.282 1.00 84.19 184 ALA A N 1
ATOM 1416 C CA . ALA A 1 184 ? -13.464 31.305 17.101 1.00 84.19 184 ALA A CA 1
ATOM 1417 C C . ALA A 1 184 ? -14.798 32.013 17.420 1.00 84.19 184 ALA A C 1
ATOM 1419 O O . ALA A 1 184 ? -15.088 33.064 16.840 1.00 84.19 184 ALA A O 1
ATOM 1420 N N . ILE A 1 185 ? -15.575 31.506 18.385 1.00 81.81 185 ILE A N 1
ATOM 1421 C CA . ILE A 1 185 ? -16.753 32.189 18.944 1.00 81.81 185 ILE A CA 1
ATOM 1422 C C . ILE A 1 185 ? -16.324 33.471 19.660 1.00 81.81 185 ILE A C 1
ATOM 1424 O O . ILE A 1 185 ? -16.908 34.524 19.403 1.00 81.81 185 ILE A O 1
ATOM 1428 N N . ALA A 1 186 ? -15.277 33.409 20.489 1.00 87.88 186 ALA A N 1
ATOM 1429 C CA . ALA A 1 186 ? -14.734 34.567 21.198 1.00 87.88 186 ALA A CA 1
ATOM 1430 C C . ALA A 1 186 ? -14.229 35.652 20.231 1.00 87.88 186 ALA A C 1
ATOM 1432 O O . ALA A 1 186 ? -14.457 36.838 20.455 1.00 87.88 186 ALA A O 1
ATOM 1433 N N . ARG A 1 187 ? -13.627 35.250 19.102 1.00 86.62 187 ARG A N 1
ATOM 1434 C CA . ARG A 1 187 ? -13.231 36.160 18.009 1.00 86.62 187 ARG A CA 1
ATOM 1435 C C . ARG A 1 187 ? -14.401 36.667 17.158 1.00 86.62 187 ARG A C 1
ATOM 1437 O O . ARG A 1 187 ? -14.182 37.457 16.247 1.00 86.62 187 ARG A O 1
ATOM 1444 N N . GLY A 1 188 ? -15.630 36.218 17.411 1.00 86.44 188 GLY A N 1
ATOM 1445 C CA . GLY A 1 188 ? -16.815 36.647 16.668 1.00 86.44 188 GLY A CA 1
ATOM 1446 C C . GLY A 1 188 ? -16.916 36.089 15.248 1.00 86.44 188 GLY A C 1
ATOM 1447 O O . GLY A 1 188 ? -17.800 36.511 14.510 1.00 86.44 188 GLY A O 1
ATOM 1448 N N . GLN A 1 189 ? -16.091 35.106 14.871 1.00 81.75 189 GLN A N 1
ATOM 1449 C CA . GLN A 1 189 ? -16.081 34.524 13.518 1.00 81.75 189 GLN A CA 1
ATOM 1450 C C . GLN A 1 189 ? -17.405 33.831 13.150 1.00 81.75 189 GLN A C 1
ATOM 1452 O O . GLN A 1 189 ? -17.699 33.649 11.976 1.00 81.75 189 GLN A O 1
ATOM 1457 N N . PHE A 1 190 ? -18.226 33.477 14.145 1.00 76.38 190 PHE A N 1
ATOM 1458 C CA . PHE A 1 190 ? -19.556 32.884 13.963 1.00 76.38 190 PHE A CA 1
ATOM 1459 C C . PHE A 1 190 ? -20.699 33.904 13.804 1.00 76.38 190 PHE A C 1
ATOM 1461 O O . PHE A 1 190 ? -21.860 33.499 13.667 1.00 76.38 190 PHE A O 1
ATOM 1468 N N . LYS A 1 191 ? -20.412 35.213 13.858 1.00 80.25 191 LYS A N 1
ATOM 1469 C CA . LYS A 1 191 ? -21.438 36.262 13.732 1.00 80.25 191 LYS A CA 1
ATOM 1470 C C . LYS A 1 191 ? -21.872 36.477 12.276 1.00 80.25 191 LYS A C 1
ATOM 1472 O O . LYS A 1 191 ? -23.074 36.526 12.040 1.00 80.25 191 LYS A O 1
ATOM 1477 N N . ASP A 1 192 ? -20.933 36.454 11.326 1.00 75.88 192 ASP A N 1
ATOM 1478 C CA . ASP A 1 192 ? -21.182 36.758 9.900 1.00 75.88 192 ASP A CA 1
ATOM 1479 C C . ASP A 1 192 ? -21.262 35.520 8.992 1.00 75.88 192 ASP A C 1
ATOM 1481 O O . ASP A 1 192 ? -21.181 35.613 7.767 1.00 75.88 192 ASP A O 1
ATOM 1485 N N . ILE A 1 193 ? -21.419 34.327 9.569 1.00 74.50 193 ILE A N 1
ATOM 1486 C CA . ILE A 1 193 ? -21.587 33.114 8.765 1.00 74.50 193 ILE A CA 1
ATOM 1487 C C . ILE A 1 193 ? -23.023 33.099 8.219 1.00 74.50 193 ILE A C 1
ATOM 1489 O O . ILE A 1 193 ? -23.958 33.180 9.023 1.00 74.50 193 ILE A O 1
ATOM 1493 N N . PRO A 1 194 ? -23.235 32.949 6.896 1.00 73.75 194 PRO A N 1
ATOM 1494 C CA . PRO A 1 194 ? -24.573 32.818 6.331 1.00 73.75 194 PRO A CA 1
ATOM 1495 C C . PRO A 1 194 ? -25.268 31.592 6.937 1.00 73.75 194 PRO A C 1
ATOM 1497 O O . PRO A 1 194 ? -24.907 30.443 6.672 1.00 73.75 194 PRO A O 1
ATOM 1500 N N . ARG A 1 195 ? -26.255 31.836 7.805 1.00 70.81 195 ARG A N 1
ATOM 1501 C CA . ARG A 1 195 ? -27.046 30.787 8.456 1.00 70.81 195 ARG A CA 1
ATOM 1502 C C . ARG A 1 195 ? -28.096 30.278 7.470 1.00 70.81 195 ARG A C 1
ATOM 1504 O O . ARG A 1 195 ? -28.803 31.072 6.864 1.00 70.81 195 ARG A O 1
ATOM 1511 N N . GLY A 1 196 ? -28.221 28.958 7.333 1.00 65.19 196 GLY A N 1
ATOM 1512 C CA . GLY A 1 196 ? -29.290 28.328 6.545 1.00 65.19 196 GLY A CA 1
ATOM 1513 C C . GLY A 1 196 ? -28.908 27.872 5.136 1.00 65.19 196 GLY A C 1
ATOM 1514 O O . GLY A 1 196 ? -29.636 27.063 4.565 1.00 65.19 196 GLY A O 1
ATOM 1515 N N . THR A 1 197 ? -27.751 28.264 4.596 1.00 62.25 197 THR A N 1
ATOM 1516 C CA . THR A 1 197 ? -27.215 27.583 3.410 1.00 62.25 197 THR A CA 1
ATOM 1517 C C . THR A 1 197 ? -26.661 26.246 3.873 1.00 62.25 197 THR A C 1
ATOM 1519 O O . THR A 1 197 ? -25.539 26.173 4.375 1.00 62.25 197 THR A O 1
ATOM 1522 N N . SER A 1 198 ? -27.457 25.178 3.765 1.00 60.38 198 SER A N 1
ATOM 1523 C CA . SER A 1 198 ? -26.935 23.824 3.923 1.00 60.38 198 SER A CA 1
ATOM 1524 C C . SER A 1 198 ? -25.732 23.721 2.997 1.00 60.38 198 SER A C 1
ATOM 1526 O O . SER A 1 198 ? -25.899 23.866 1.783 1.00 60.38 198 SER A O 1
ATOM 1528 N N . ALA A 1 199 ? -24.529 23.541 3.550 1.00 62.06 199 ALA A N 1
ATOM 1529 C CA . ALA A 1 199 ? -23.371 23.204 2.738 1.00 62.06 199 ALA A CA 1
ATOM 1530 C C . ALA A 1 199 ? -23.833 22.103 1.786 1.00 62.06 199 ALA A C 1
ATOM 1532 O O . ALA A 1 199 ? -24.383 21.113 2.274 1.00 62.06 199 ALA A O 1
ATOM 1533 N N . VAL A 1 200 ? -23.748 22.341 0.468 1.00 66.62 200 VAL A N 1
ATOM 1534 C CA . VAL A 1 200 ? -24.307 21.438 -0.543 1.00 66.62 200 VAL A CA 1
ATOM 1535 C C . VAL A 1 200 ? -23.728 20.064 -0.262 1.00 66.62 200 VAL A C 1
ATOM 1537 O O . VAL A 1 200 ? -22.550 19.804 -0.512 1.00 66.62 200 VAL A O 1
ATOM 1540 N N . ARG A 1 201 ? -24.541 19.220 0.374 1.00 63.69 201 ARG A N 1
ATOM 1541 C CA . ARG A 1 201 ? -24.125 17.885 0.749 1.00 63.69 201 ARG A CA 1
ATOM 1542 C C . ARG A 1 201 ? -24.090 17.129 -0.554 1.00 63.69 201 ARG A C 1
ATOM 1544 O O . ARG A 1 201 ? -25.093 17.065 -1.263 1.00 63.69 201 ARG A O 1
ATOM 1551 N N . ASP A 1 202 ? -22.905 16.667 -0.917 1.00 69.38 202 ASP A N 1
ATOM 1552 C CA . ASP A 1 202 ? -22.733 15.977 -2.180 1.00 69.38 202 ASP A CA 1
ATOM 1553 C C . ASP A 1 202 ? -23.629 14.731 -2.150 1.00 69.38 202 ASP A C 1
ATOM 1555 O O . ASP A 1 202 ? -23.421 13.833 -1.335 1.00 69.38 202 ASP A O 1
ATOM 1559 N N . ARG A 1 203 ? -24.667 14.700 -3.000 1.00 66.12 203 ARG A N 1
ATOM 1560 C CA . ARG A 1 203 ? -25.683 13.626 -3.059 1.00 66.12 203 ARG A CA 1
ATOM 1561 C C . ARG A 1 203 ? -25.063 12.245 -3.264 1.00 66.12 203 ARG A C 1
ATOM 1563 O O . ARG A 1 203 ? -25.695 11.237 -2.979 1.00 66.12 203 ARG A O 1
ATOM 1570 N N . ARG A 1 204 ? -23.821 12.203 -3.752 1.00 67.19 204 ARG A N 1
ATOM 1571 C CA . ARG A 1 204 ? -23.032 10.985 -3.952 1.00 67.19 204 ARG A CA 1
ATOM 1572 C C . ARG A 1 204 ? -22.575 10.339 -2.643 1.00 67.19 204 ARG A C 1
ATOM 1574 O O . ARG A 1 204 ? -22.342 9.139 -2.646 1.00 67.19 204 ARG A O 1
ATOM 1581 N N . VAL A 1 205 ? -22.489 11.097 -1.545 1.00 65.69 205 VAL A N 1
ATOM 1582 C CA . VAL A 1 205 ? -22.173 10.573 -0.200 1.00 65.69 205 VAL A CA 1
ATOM 1583 C C . VAL A 1 205 ? -23.262 9.623 0.293 1.00 65.69 205 VAL A C 1
ATOM 1585 O O . VAL A 1 205 ? -22.957 8.647 0.968 1.00 65.69 205 VAL A O 1
ATOM 1588 N N . ASP A 1 206 ? -24.515 9.896 -0.074 1.00 69.62 206 ASP A N 1
ATOM 1589 C CA . ASP A 1 206 ? -25.674 9.090 0.315 1.00 69.62 206 ASP A CA 1
ATOM 1590 C C . ASP A 1 206 ? -25.958 7.957 -0.694 1.00 69.62 206 ASP A C 1
ATOM 1592 O O . ASP A 1 206 ? -26.951 7.243 -0.563 1.00 69.62 206 ASP A O 1
ATOM 1596 N N . SER A 1 207 ? -25.100 7.781 -1.711 1.00 76.56 207 SER A N 1
ATOM 1597 C CA . SER A 1 207 ? -25.218 6.683 -2.673 1.00 76.56 207 SER A CA 1
ATOM 1598 C C . SER A 1 207 ? -24.818 5.357 -2.014 1.00 76.56 207 SER A C 1
ATOM 1600 O O . SER A 1 207 ? -23.660 5.214 -1.622 1.00 76.56 207 SER A O 1
ATOM 1602 N N . PRO A 1 208 ? -25.706 4.345 -1.964 1.00 77.88 208 PRO A N 1
ATOM 1603 C CA . PRO A 1 208 ? -25.377 3.021 -1.424 1.00 77.88 208 PRO A CA 1
ATOM 1604 C C . PRO A 1 208 ? -24.302 2.273 -2.226 1.00 77.88 208 PRO A C 1
ATOM 1606 O O . PRO A 1 208 ? -23.757 1.281 -1.752 1.00 77.88 208 PRO A O 1
ATOM 1609 N N . PHE A 1 209 ? -24.025 2.727 -3.452 1.00 73.44 209 PHE A N 1
ATOM 1610 C CA . PHE A 1 209 ? -23.101 2.088 -4.391 1.00 73.44 209 PHE A CA 1
ATOM 1611 C C . PHE A 1 209 ? -21.679 2.650 -4.330 1.00 73.44 209 PHE A C 1
ATOM 1613 O O . PHE A 1 209 ? -20.800 2.161 -5.032 1.00 73.44 209 PHE A O 1
ATOM 1620 N N . VAL A 1 210 ? -21.448 3.694 -3.533 1.00 73.69 210 VAL A N 1
ATOM 1621 C CA . VAL A 1 210 ? -20.124 4.295 -3.365 1.00 73.69 210 VAL A CA 1
ATOM 1622 C C . VAL A 1 210 ? -19.687 4.049 -1.931 1.00 73.69 210 VAL A C 1
ATOM 1624 O O . VAL A 1 210 ? -20.373 4.469 -1.000 1.00 73.69 210 VAL A O 1
ATOM 1627 N N . ASP A 1 211 ? -18.547 3.382 -1.734 1.00 75.12 211 ASP A N 1
ATOM 1628 C CA . ASP A 1 211 ? -18.019 3.200 -0.384 1.00 75.12 211 ASP A CA 1
ATOM 1629 C C . ASP A 1 211 ? -17.678 4.582 0.194 1.00 75.12 211 ASP A C 1
ATOM 1631 O O . ASP A 1 211 ? -16.859 5.339 -0.341 1.00 75.12 211 ASP A O 1
ATOM 1635 N N . THR A 1 212 ? -18.361 4.946 1.279 1.00 74.12 212 THR A N 1
ATOM 1636 C CA . THR A 1 212 ? -18.258 6.270 1.894 1.00 74.12 212 THR A CA 1
ATOM 1637 C C . THR A 1 212 ? -16.816 6.558 2.314 1.00 74.12 212 THR A C 1
ATOM 1639 O O . THR A 1 212 ? -16.372 7.704 2.245 1.00 74.12 212 THR A O 1
ATOM 1642 N N . THR A 1 213 ? -16.054 5.525 2.689 1.00 76.88 213 THR A N 1
ATOM 1643 C CA . THR A 1 213 ? -14.638 5.648 3.042 1.00 76.88 213 THR A CA 1
ATOM 1644 C C . THR A 1 213 ? -13.778 6.006 1.830 1.00 76.88 213 THR A C 1
ATOM 1646 O O . THR A 1 213 ? -12.986 6.943 1.918 1.00 76.88 213 THR A O 1
ATOM 1649 N N . GLU A 1 214 ? -13.952 5.327 0.694 1.00 77.31 214 GLU A N 1
ATOM 1650 C CA . GLU A 1 214 ? -13.213 5.610 -0.547 1.00 77.31 214 GLU A CA 1
ATOM 1651 C C . GLU A 1 214 ? -13.553 6.990 -1.099 1.00 77.31 214 GLU A C 1
ATOM 1653 O O . GLU A 1 214 ? -12.666 7.746 -1.498 1.00 77.31 214 GLU A O 1
ATOM 1658 N N . TYR A 1 215 ? -14.833 7.357 -1.067 1.00 80.06 215 TYR A N 1
ATOM 1659 C CA . TYR A 1 215 ? -15.280 8.680 -1.477 1.00 80.06 215 TYR A CA 1
ATOM 1660 C C . TYR A 1 215 ? -14.655 9.780 -0.610 1.00 80.06 215 TYR A C 1
ATOM 1662 O O . TYR A 1 215 ? -14.127 10.756 -1.148 1.00 80.06 215 TYR A O 1
ATOM 1670 N N . ILE A 1 216 ? -14.664 9.621 0.720 1.00 78.69 216 ILE A N 1
ATOM 1671 C CA . ILE A 1 216 ? -14.048 10.587 1.640 1.00 78.69 216 ILE A CA 1
ATOM 1672 C C . ILE A 1 216 ? -12.535 10.645 1.415 1.00 78.69 216 ILE A C 1
ATOM 1674 O O . ILE A 1 216 ? -11.990 11.745 1.345 1.00 78.69 216 ILE A O 1
ATOM 1678 N N . MET A 1 217 ? -11.863 9.503 1.235 1.00 75.06 217 MET A N 1
ATOM 1679 C CA . MET A 1 217 ? -10.428 9.459 0.932 1.00 75.06 217 MET A CA 1
ATOM 1680 C C . MET A 1 217 ? -10.105 10.185 -0.372 1.00 75.06 217 MET A C 1
ATOM 1682 O O . MET A 1 217 ? -9.259 11.073 -0.381 1.00 75.06 217 MET A O 1
ATOM 1686 N N . ASN A 1 218 ? -10.816 9.883 -1.455 1.00 81.38 218 ASN A N 1
ATOM 1687 C CA . ASN A 1 218 ? -10.606 10.523 -2.751 1.00 81.38 218 ASN A CA 1
ATOM 1688 C C . ASN A 1 218 ? -10.882 12.028 -2.699 1.00 81.38 218 ASN A C 1
ATOM 1690 O O . ASN A 1 218 ? -10.175 12.815 -3.325 1.00 81.38 218 ASN A O 1
ATOM 1694 N N . ASN A 1 219 ? -11.889 12.452 -1.937 1.00 81.25 219 ASN A N 1
ATOM 1695 C CA . ASN A 1 219 ? -12.185 13.868 -1.749 1.00 81.25 219 ASN A CA 1
ATOM 1696 C C . ASN A 1 219 ? -11.119 14.558 -0.879 1.00 81.25 219 ASN A C 1
ATOM 1698 O O . ASN A 1 219 ? -10.754 15.698 -1.146 1.00 81.25 219 ASN A O 1
ATOM 1702 N N . MET A 1 220 ? -10.572 13.863 0.119 1.00 74.50 220 MET A N 1
ATOM 1703 C CA . MET A 1 220 ? -9.470 14.352 0.947 1.00 74.50 220 MET A CA 1
ATOM 1704 C C . MET A 1 220 ? -8.181 14.507 0.130 1.00 74.50 220 MET A C 1
ATOM 1706 O O . MET A 1 220 ? -7.569 15.568 0.191 1.00 74.50 220 MET A O 1
ATOM 1710 N N . ILE A 1 221 ? -7.839 13.529 -0.716 1.00 77.25 221 ILE A N 1
ATOM 1711 C CA . ILE A 1 221 ? -6.711 13.603 -1.661 1.00 77.25 221 ILE A CA 1
ATOM 1712 C C . ILE A 1 221 ? -6.876 14.811 -2.596 1.00 77.25 221 ILE A C 1
ATOM 1714 O O . ILE A 1 221 ? -5.949 15.600 -2.765 1.00 77.25 221 ILE A O 1
ATOM 1718 N N . LYS A 1 222 ? -8.081 15.007 -3.154 1.00 78.56 222 LYS A N 1
ATOM 1719 C CA . LYS A 1 222 ? -8.387 16.133 -4.054 1.00 78.56 222 LYS A CA 1
ATOM 1720 C C . LYS A 1 222 ? -8.354 17.498 -3.361 1.00 78.56 222 LYS A C 1
ATOM 1722 O O . LYS A 1 222 ? -7.923 18.468 -3.973 1.00 78.56 222 LYS A O 1
ATOM 1727 N N . ARG A 1 223 ? -8.839 17.603 -2.118 1.00 77.38 223 ARG A N 1
ATOM 1728 C CA . ARG A 1 223 ? -8.987 18.889 -1.406 1.00 77.38 223 ARG A CA 1
ATOM 1729 C C . ARG A 1 223 ? -7.756 19.307 -0.616 1.00 77.38 223 ARG A C 1
ATOM 1731 O O . ARG A 1 223 ? -7.500 20.499 -0.509 1.00 77.38 223 ARG A O 1
ATOM 1738 N N . GLN A 1 224 ? -7.047 18.359 -0.011 1.00 69.62 224 GLN A N 1
ATOM 1739 C CA . GLN A 1 224 ? -5.926 18.654 0.885 1.00 69.62 224 GLN A CA 1
ATOM 1740 C C . GLN A 1 224 ? -4.569 18.563 0.183 1.00 69.62 224 GLN A C 1
ATOM 1742 O O . GLN A 1 224 ? -3.562 18.830 0.828 1.00 69.62 224 GLN A O 1
ATOM 1747 N N . ALA A 1 225 ? -4.530 18.177 -1.102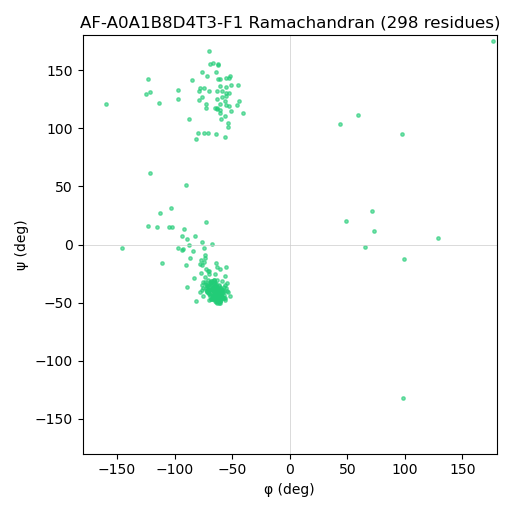 1.00 62.94 225 ALA A N 1
ATOM 1748 C CA . ALA A 1 225 ? -3.298 17.896 -1.849 1.00 62.94 225 ALA A CA 1
ATOM 1749 C C . ALA A 1 225 ? -2.321 16.964 -1.096 1.00 62.94 225 ALA A C 1
ATOM 1751 O O . ALA A 1 225 ? -1.131 16.933 -1.395 1.00 62.94 225 ALA A O 1
ATOM 1752 N N . LEU A 1 226 ? -2.817 16.203 -0.111 1.00 65.00 226 LEU A N 1
ATOM 1753 C CA . LEU A 1 226 ? -2.031 15.237 0.636 1.00 65.00 226 LEU A CA 1
ATOM 1754 C C . LEU A 1 226 ? -2.085 13.923 -0.123 1.00 65.00 226 LEU A C 1
ATOM 1756 O O . LEU A 1 226 ? -3.114 13.245 -0.187 1.00 65.00 226 LEU A O 1
ATOM 1760 N N . VAL A 1 227 ? -0.951 13.598 -0.723 1.00 73.56 227 VAL A N 1
ATOM 1761 C CA . VAL A 1 227 ? -0.722 12.332 -1.391 1.00 73.56 227 VAL A CA 1
ATOM 1762 C C . VAL A 1 227 ? -0.416 11.298 -0.300 1.00 73.56 227 VAL A C 1
ATOM 1764 O O . VAL A 1 227 ? 0.471 11.519 0.521 1.00 73.56 227 VAL A O 1
ATOM 1767 N N . PRO A 1 228 ? -1.153 10.177 -0.223 1.00 79.50 228 PRO A N 1
ATOM 1768 C CA . PRO A 1 228 ? -0.845 9.117 0.723 1.00 79.50 228 PRO A CA 1
ATOM 1769 C C . PRO A 1 228 ? 0.626 8.672 0.620 1.00 79.50 228 PRO A C 1
ATOM 1771 O O . PRO A 1 228 ? 1.144 8.576 -0.496 1.00 79.50 228 PRO A O 1
ATOM 1774 N N . PRO A 1 229 ? 1.282 8.289 1.733 1.00 78.12 229 PRO A N 1
ATOM 1775 C CA . PRO A 1 229 ? 2.717 7.975 1.742 1.00 78.12 229 PRO A CA 1
ATOM 1776 C C . PRO A 1 229 ? 3.150 6.883 0.750 1.00 78.12 229 PRO A C 1
ATOM 1778 O O . PRO A 1 229 ? 4.298 6.841 0.315 1.00 78.12 229 PRO A O 1
AT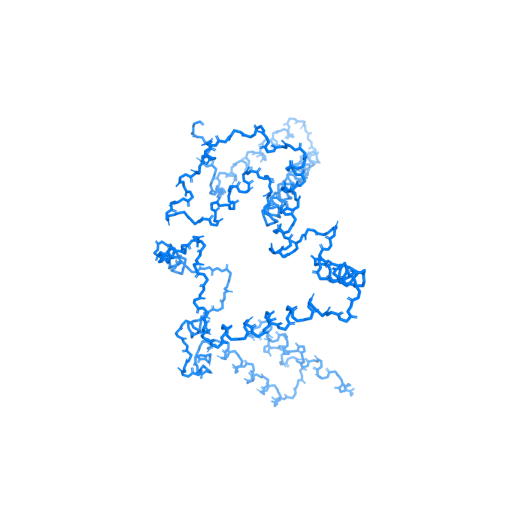OM 1781 N N . TRP A 1 230 ? 2.252 5.962 0.387 1.00 79.94 230 TRP A N 1
ATOM 1782 C CA . TRP A 1 230 ? 2.536 4.925 -0.608 1.00 79.94 230 TRP A CA 1
ATOM 1783 C C . TRP A 1 230 ? 2.518 5.466 -2.046 1.00 79.94 230 TRP A C 1
ATOM 1785 O O . TRP A 1 230 ? 3.343 5.038 -2.850 1.00 79.94 230 TRP A O 1
ATOM 1795 N N . ILE A 1 231 ? 1.653 6.440 -2.355 1.00 82.25 231 ILE A N 1
ATOM 1796 C CA . ILE A 1 231 ? 1.630 7.116 -3.660 1.00 82.25 231 ILE A CA 1
ATOM 1797 C C . ILE A 1 231 ? 2.857 8.020 -3.796 1.00 82.25 231 ILE A C 1
ATOM 1799 O O . ILE A 1 231 ? 3.475 8.030 -4.855 1.00 82.25 231 ILE A O 1
ATOM 1803 N N . GLU A 1 232 ? 3.279 8.711 -2.732 1.00 85.81 232 GLU A N 1
ATOM 1804 C CA . GLU A 1 232 ? 4.529 9.489 -2.746 1.00 85.81 232 GLU A CA 1
ATOM 1805 C C . GLU A 1 232 ? 5.732 8.596 -3.065 1.00 85.81 232 GLU A C 1
ATOM 1807 O O . GLU A 1 232 ? 6.551 8.920 -3.925 1.00 85.81 232 GLU A O 1
ATOM 1812 N N . LYS A 1 233 ? 5.806 7.419 -2.430 1.00 87.56 233 LYS A N 1
ATOM 1813 C CA . LYS A 1 233 ? 6.848 6.424 -2.718 1.00 87.56 233 LYS A CA 1
ATOM 1814 C C . LYS A 1 233 ? 6.779 5.922 -4.159 1.00 87.56 233 LYS A C 1
ATOM 1816 O O . LYS A 1 233 ? 7.819 5.807 -4.803 1.00 87.56 233 LYS A O 1
ATOM 1821 N N . GLN A 1 234 ? 5.586 5.651 -4.686 1.00 85.88 234 GLN A N 1
ATOM 1822 C CA . GLN A 1 234 ? 5.417 5.254 -6.086 1.00 85.88 234 GLN A CA 1
ATOM 1823 C C . GLN A 1 234 ? 5.852 6.363 -7.049 1.00 85.88 234 GLN A C 1
ATOM 1825 O O . GLN A 1 234 ? 6.617 6.100 -7.974 1.00 85.88 234 GLN A O 1
ATOM 1830 N N . GLN A 1 235 ? 5.438 7.609 -6.819 1.00 89.06 235 GLN A N 1
ATOM 1831 C CA . GLN A 1 235 ? 5.851 8.755 -7.631 1.00 89.06 235 GLN A CA 1
ATOM 1832 C C . GLN A 1 235 ? 7.366 8.975 -7.569 1.00 89.06 235 GLN A C 1
ATOM 1834 O O . GLN A 1 235 ? 7.996 9.210 -8.603 1.00 89.06 235 GLN A O 1
ATOM 1839 N N . ALA A 1 236 ? 7.971 8.833 -6.389 1.00 89.69 236 ALA A N 1
ATOM 1840 C CA . ALA A 1 236 ? 9.417 8.902 -6.217 1.00 89.69 236 ALA A CA 1
ATOM 1841 C C . ALA A 1 236 ? 10.135 7.804 -7.017 1.00 89.69 236 ALA A C 1
ATOM 1843 O O . ALA A 1 236 ? 11.103 8.0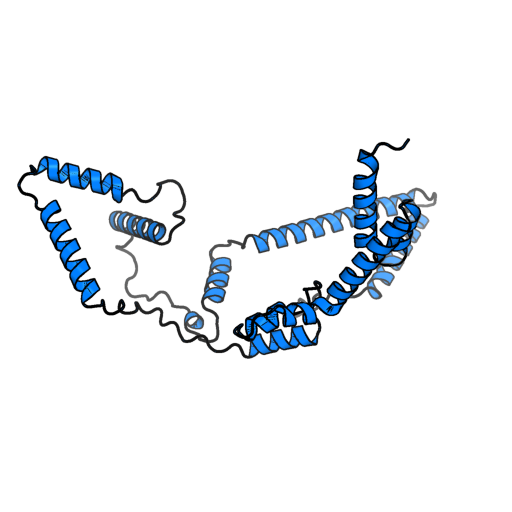96 -7.720 1.00 89.69 236 ALA A O 1
ATOM 1844 N N . LEU A 1 237 ? 9.631 6.564 -6.990 1.00 95.25 237 LEU A N 1
ATOM 1845 C CA . LEU A 1 237 ? 10.168 5.457 -7.787 1.00 95.25 237 LEU A CA 1
ATOM 1846 C C . LEU A 1 237 ? 10.026 5.708 -9.291 1.00 95.25 237 LEU A C 1
ATOM 1848 O O . LEU A 1 237 ? 10.995 5.539 -10.031 1.00 95.25 237 LEU A O 1
ATOM 1852 N N . HIS A 1 238 ? 8.858 6.160 -9.753 1.00 94.56 238 HIS A N 1
ATOM 1853 C CA . HIS A 1 238 ? 8.636 6.501 -11.160 1.00 94.56 238 HIS A CA 1
ATOM 1854 C C . HIS A 1 238 ? 9.577 7.615 -11.629 1.00 94.56 238 HIS A C 1
ATOM 1856 O O . HIS A 1 238 ? 10.187 7.503 -12.694 1.00 94.56 238 HIS A O 1
ATOM 1862 N N . THR A 1 239 ? 9.756 8.648 -10.808 1.00 96.12 239 THR A N 1
ATOM 1863 C CA . THR A 1 239 ? 10.667 9.763 -11.087 1.00 96.12 239 THR A CA 1
ATOM 1864 C C . THR A 1 239 ? 12.122 9.291 -11.119 1.00 96.12 239 THR A C 1
ATOM 1866 O O . THR A 1 239 ? 12.862 9.621 -12.046 1.00 96.12 239 THR A O 1
ATOM 1869 N N . ALA A 1 240 ? 12.538 8.454 -10.163 1.00 96.31 240 ALA A N 1
ATOM 1870 C CA . ALA A 1 240 ? 13.876 7.868 -10.137 1.00 96.31 240 ALA A CA 1
ATOM 1871 C C . ALA A 1 240 ? 14.138 6.988 -11.370 1.00 96.31 240 ALA A C 1
ATOM 1873 O O . ALA A 1 240 ? 15.183 7.117 -12.009 1.00 96.31 240 ALA A O 1
ATOM 1874 N N . ALA A 1 241 ? 13.171 6.156 -11.762 1.00 96.44 241 ALA A N 1
ATOM 1875 C CA . ALA A 1 241 ? 13.267 5.312 -12.947 1.00 96.44 241 ALA A CA 1
ATOM 1876 C C . ALA A 1 241 ? 13.316 6.138 -14.243 1.00 96.44 241 ALA A C 1
ATOM 1878 O O . ALA A 1 241 ? 14.088 5.822 -15.151 1.00 96.44 241 ALA A O 1
ATOM 1879 N N . ALA A 1 242 ? 12.529 7.212 -14.345 1.00 94.12 242 ALA A N 1
ATOM 1880 C CA . ALA A 1 242 ? 12.575 8.131 -15.481 1.00 94.12 242 ALA A CA 1
ATOM 1881 C C . ALA A 1 242 ? 13.944 8.825 -15.585 1.00 94.12 242 ALA A C 1
ATOM 1883 O O . ALA A 1 242 ? 14.552 8.833 -16.659 1.00 94.12 242 ALA A O 1
ATOM 1884 N N . ASN A 1 243 ? 14.470 9.318 -14.460 1.00 97.19 243 ASN A N 1
ATOM 1885 C CA . ASN A 1 243 ? 15.796 9.927 -14.380 1.00 97.19 243 ASN A CA 1
ATOM 1886 C C . ASN A 1 243 ? 16.906 8.938 -14.751 1.00 97.19 243 ASN A C 1
ATOM 1888 O O . ASN A 1 243 ? 17.812 9.291 -15.506 1.00 97.19 243 ASN A O 1
ATOM 1892 N N . PHE A 1 244 ? 16.822 7.695 -14.277 1.00 97.06 244 PHE A N 1
ATOM 1893 C CA . PHE A 1 244 ? 17.759 6.633 -14.635 1.00 97.06 244 PHE A CA 1
ATOM 1894 C C . PHE A 1 244 ? 17.736 6.346 -16.140 1.00 97.06 244 PHE A C 1
ATOM 1896 O O . PHE A 1 244 ? 18.779 6.397 -16.785 1.00 97.06 244 PHE A O 1
ATOM 1903 N N . ARG A 1 245 ? 16.551 6.149 -16.735 1.00 96.31 245 ARG A N 1
ATOM 1904 C CA . ARG A 1 245 ? 16.411 5.932 -18.188 1.00 96.31 245 ARG A CA 1
ATOM 1905 C C . ARG A 1 245 ? 16.912 7.120 -19.008 1.00 96.31 245 ARG A C 1
ATOM 1907 O O . ARG A 1 245 ? 17.429 6.932 -20.106 1.00 96.31 245 ARG A O 1
ATOM 1914 N N . ALA A 1 246 ? 16.735 8.345 -18.519 1.00 95.12 246 ALA A N 1
ATOM 1915 C CA . ALA A 1 246 ? 17.253 9.539 -19.180 1.00 95.12 246 ALA A CA 1
ATOM 1916 C C . ALA A 1 246 ? 18.787 9.601 -19.122 1.00 95.12 246 ALA A C 1
ATOM 1918 O O . ALA A 1 246 ? 19.415 9.906 -20.134 1.00 95.12 246 ALA A O 1
ATOM 1919 N N . ARG A 1 247 ? 19.391 9.273 -17.972 1.00 97.31 247 ARG A N 1
ATOM 1920 C CA . ARG A 1 247 ? 20.852 9.176 -17.820 1.00 97.31 247 ARG A CA 1
ATOM 1921 C C . ARG A 1 247 ? 21.429 8.082 -18.706 1.00 97.31 247 ARG A C 1
ATOM 1923 O O . ARG A 1 247 ? 22.313 8.376 -19.495 1.00 97.31 247 ARG A O 1
ATOM 1930 N N . LEU A 1 248 ? 20.841 6.887 -18.676 1.00 96.75 248 LEU A N 1
ATOM 1931 C CA . LEU A 1 248 ? 21.255 5.763 -19.512 1.00 96.75 248 LEU A CA 1
ATOM 1932 C C . LEU A 1 248 ? 21.231 6.133 -21.000 1.00 96.75 248 LEU A C 1
ATOM 1934 O O . LEU A 1 248 ? 22.200 5.887 -21.707 1.00 96.75 248 LEU A O 1
ATOM 1938 N N . ARG A 1 249 ? 20.158 6.789 -21.469 1.00 93.25 249 ARG A N 1
ATOM 1939 C CA . ARG A 1 249 ? 20.084 7.284 -22.852 1.00 93.25 249 ARG A CA 1
ATOM 1940 C C . ARG A 1 249 ? 21.185 8.296 -23.156 1.00 93.25 249 ARG A C 1
ATOM 1942 O O . ARG A 1 249 ? 21.814 8.179 -24.197 1.00 93.25 249 ARG A O 1
ATOM 1949 N N . LYS A 1 250 ? 21.451 9.257 -22.266 1.00 94.75 250 LYS A N 1
ATOM 1950 C CA . LYS A 1 250 ? 22.538 10.234 -22.453 1.00 94.75 250 LYS A CA 1
ATOM 1951 C C . LYS A 1 250 ? 23.910 9.560 -22.510 1.00 94.75 250 LYS A C 1
ATOM 1953 O O . LYS A 1 250 ? 24.674 9.822 -23.437 1.00 94.75 250 LYS A O 1
ATOM 1958 N N . ASP A 1 251 ? 24.201 8.670 -21.570 1.00 96.19 251 ASP A N 1
ATOM 1959 C CA . ASP A 1 251 ? 25.472 7.947 -21.514 1.00 96.19 251 ASP A CA 1
ATOM 1960 C C . ASP A 1 251 ? 25.663 7.063 -22.746 1.00 96.19 251 ASP A C 1
ATOM 1962 O O . ASP A 1 251 ? 26.729 7.094 -23.363 1.00 96.19 251 ASP A O 1
ATOM 1966 N N . TRP A 1 252 ? 24.604 6.370 -23.172 1.00 90.69 252 TRP A N 1
ATOM 1967 C CA . TRP A 1 252 ? 24.595 5.605 -24.412 1.00 90.69 252 TRP A CA 1
ATOM 1968 C C . TRP A 1 252 ? 24.835 6.491 -25.634 1.00 90.69 252 TRP A C 1
ATOM 1970 O O . TRP A 1 252 ? 25.712 6.187 -26.434 1.00 90.69 252 TRP A O 1
ATOM 1980 N N . THR A 1 253 ? 24.133 7.623 -25.764 1.00 90.19 253 THR A N 1
ATOM 1981 C CA . THR A 1 253 ? 24.351 8.540 -26.896 1.00 90.19 253 THR A CA 1
ATOM 1982 C C . THR A 1 253 ? 25.782 9.071 -26.929 1.00 90.19 253 THR A C 1
ATOM 1984 O O . THR A 1 253 ? 26.383 9.131 -27.997 1.00 90.19 253 THR A O 1
ATOM 1987 N N . ARG A 1 254 ? 26.374 9.382 -25.769 1.00 92.06 254 ARG A N 1
ATOM 1988 C CA . ARG A 1 254 ? 27.773 9.815 -25.677 1.00 92.06 254 ARG A CA 1
ATOM 1989 C C . ARG A 1 254 ? 28.732 8.703 -26.097 1.00 92.06 254 ARG A C 1
ATOM 1991 O O . ARG A 1 254 ? 29.690 8.971 -26.816 1.00 92.06 254 ARG A O 1
ATOM 1998 N N . HIS A 1 255 ? 28.469 7.471 -25.672 1.00 91.44 255 HIS A N 1
ATOM 1999 C CA . HIS A 1 255 ? 29.264 6.311 -26.058 1.00 91.44 255 HIS A CA 1
ATOM 2000 C C . HIS A 1 255 ? 29.160 6.019 -27.562 1.00 91.44 255 HIS A C 1
ATOM 2002 O O . HIS A 1 255 ? 30.186 5.865 -28.219 1.00 91.44 255 HIS A O 1
ATOM 2008 N N . ALA A 1 256 ? 27.949 6.032 -28.123 1.00 87.50 256 ALA A N 1
ATOM 2009 C CA . ALA A 1 256 ? 27.699 5.818 -29.545 1.00 87.50 256 ALA A CA 1
ATOM 2010 C C . ALA A 1 256 ? 28.390 6.879 -30.416 1.00 87.50 256 ALA A C 1
ATOM 2012 O O . ALA A 1 256 ? 29.060 6.536 -31.387 1.00 87.50 256 ALA A O 1
ATOM 2013 N N . VAL A 1 257 ? 28.311 8.159 -30.033 1.00 88.38 257 VAL A N 1
ATOM 2014 C CA . VAL A 1 257 ? 29.068 9.232 -30.700 1.00 88.38 257 VAL A CA 1
ATOM 2015 C C . VAL A 1 257 ? 30.573 8.982 -30.586 1.00 88.38 257 VAL A C 1
ATOM 2017 O O . VAL A 1 257 ? 31.283 9.110 -31.578 1.00 88.38 257 VAL A O 1
ATOM 2020 N N . GLY A 1 258 ? 31.060 8.557 -29.417 1.00 88.62 258 GLY A N 1
ATOM 2021 C CA . GLY A 1 258 ? 32.459 8.175 -29.220 1.00 88.62 258 GLY A CA 1
ATOM 2022 C C . GLY A 1 258 ? 32.923 7.064 -30.167 1.00 88.62 258 GLY A C 1
ATOM 2023 O O . GLY A 1 258 ? 33.987 7.193 -30.761 1.00 88.62 258 GLY A O 1
ATOM 2024 N N . ILE A 1 259 ? 32.117 6.017 -30.373 1.00 87.94 259 ILE A N 1
ATOM 2025 C CA . ILE A 1 259 ? 32.407 4.931 -31.328 1.00 87.94 259 ILE A CA 1
ATOM 2026 C C . ILE A 1 259 ? 32.483 5.468 -32.765 1.00 87.94 259 ILE A C 1
ATOM 2028 O O . ILE A 1 259 ? 33.415 5.145 -33.507 1.00 87.94 259 ILE A O 1
ATOM 2032 N N . VAL A 1 260 ? 31.518 6.305 -33.158 1.00 86.12 260 VAL A N 1
ATOM 2033 C CA . VAL A 1 260 ? 31.463 6.886 -34.510 1.00 86.12 260 VAL A CA 1
ATOM 2034 C C . VAL A 1 260 ? 32.666 7.797 -34.771 1.00 86.12 260 VAL A C 1
ATOM 2036 O O . VAL A 1 260 ? 33.232 7.740 -35.859 1.00 86.12 260 VAL A O 1
ATOM 2039 N N . VAL A 1 261 ? 33.085 8.588 -33.779 1.00 86.06 261 VAL A N 1
ATOM 2040 C CA . VAL A 1 261 ? 34.228 9.513 -33.879 1.00 86.06 261 VAL A CA 1
ATOM 2041 C C . VAL A 1 261 ? 35.572 8.783 -33.809 1.00 86.06 261 VAL A C 1
ATOM 2043 O O . VAL A 1 261 ? 36.489 9.134 -34.547 1.00 86.06 261 VAL A O 1
ATOM 2046 N N . ALA A 1 262 ? 35.702 7.762 -32.956 1.00 84.69 262 ALA A N 1
ATOM 2047 C CA . ALA A 1 262 ? 36.926 6.965 -32.827 1.00 84.69 262 ALA A CA 1
ATOM 2048 C C . ALA A 1 262 ? 37.253 6.180 -34.105 1.00 84.69 262 ALA A C 1
ATOM 2050 O O . ALA A 1 262 ? 38.413 5.875 -34.377 1.00 84.69 262 ALA A O 1
ATOM 2051 N N . THR A 1 263 ? 36.233 5.876 -34.908 1.00 79.12 263 THR A N 1
ATOM 2052 C CA . THR A 1 263 ? 36.416 5.286 -36.230 1.00 79.12 263 THR A CA 1
ATOM 2053 C C . THR A 1 263 ? 36.789 6.401 -37.211 1.00 79.12 263 THR A C 1
ATOM 2055 O O . THR A 1 263 ? 35.917 7.111 -37.712 1.00 79.12 263 THR A O 1
ATOM 2058 N N . SER A 1 264 ? 38.087 6.590 -37.459 1.00 62.16 264 SER A N 1
ATOM 2059 C CA . SER A 1 264 ? 38.598 7.660 -38.325 1.00 62.16 264 SER A CA 1
ATOM 2060 C C . SER A 1 264 ? 37.967 7.624 -39.728 1.00 62.16 264 SER A C 1
ATOM 2062 O O . SER A 1 264 ? 37.796 6.564 -40.331 1.00 62.16 264 SER A O 1
ATOM 2064 N N . GLY A 1 265 ? 37.575 8.797 -40.233 1.00 76.75 265 GLY A N 1
ATOM 2065 C CA . GLY A 1 265 ? 36.901 8.972 -41.523 1.00 76.75 265 GLY A CA 1
ATOM 2066 C C . GLY A 1 265 ? 36.506 10.430 -41.773 1.00 76.75 265 GLY A C 1
ATOM 2067 O O . GLY A 1 265 ? 36.685 11.285 -40.902 1.00 76.75 265 GLY A O 1
ATOM 2068 N N . SER A 1 266 ? 35.975 10.719 -42.962 1.00 86.69 266 SER A N 1
ATOM 2069 C CA . SER A 1 266 ? 35.425 12.044 -43.291 1.00 86.69 266 SER A CA 1
ATOM 2070 C C . SER A 1 266 ? 34.132 12.329 -42.505 1.00 86.69 266 SER A C 1
ATOM 2072 O O . SER A 1 266 ? 33.412 11.408 -42.112 1.00 86.69 266 SER A O 1
ATOM 2074 N N . VAL A 1 267 ? 33.794 13.606 -42.288 1.00 85.94 267 VAL A N 1
ATOM 2075 C CA . VAL A 1 267 ? 32.579 14.011 -41.542 1.00 85.94 267 VAL A CA 1
ATOM 2076 C C . VAL A 1 267 ? 31.311 13.426 -42.180 1.00 85.94 267 VAL A C 1
ATOM 2078 O O . VAL A 1 267 ? 30.398 12.986 -41.486 1.00 85.94 267 VAL A O 1
ATOM 2081 N N . GLN A 1 268 ? 31.271 13.350 -43.509 1.00 87.19 268 GLN A N 1
ATOM 2082 C CA . GLN A 1 268 ? 30.155 12.795 -44.271 1.00 87.19 268 GLN A CA 1
ATOM 2083 C C . GLN A 1 268 ? 29.954 11.293 -44.000 1.00 87.19 268 GLN A C 1
ATOM 2085 O O . GLN A 1 268 ? 28.818 10.827 -43.901 1.00 87.19 268 GLN A O 1
ATOM 2090 N N . GLU A 1 269 ? 31.034 10.527 -43.833 1.00 86.31 269 GLU A N 1
ATOM 2091 C CA . GLU A 1 269 ? 30.957 9.100 -43.494 1.00 86.31 269 GLU A CA 1
ATOM 2092 C C . GLU A 1 269 ? 30.504 8.876 -42.049 1.00 86.31 269 GLU A C 1
ATOM 2094 O O . GLU A 1 269 ? 29.748 7.938 -41.781 1.00 86.31 269 GLU A O 1
ATOM 2099 N N . GLN A 1 270 ? 30.909 9.757 -41.128 1.00 86.31 270 GLN A N 1
ATOM 2100 C CA . GLN A 1 270 ? 30.441 9.742 -39.740 1.00 86.31 270 GLN A CA 1
ATOM 2101 C C . GLN A 1 270 ? 28.931 10.000 -39.659 1.00 86.31 270 GLN A C 1
ATOM 2103 O O . GLN A 1 270 ? 28.221 9.251 -38.986 1.00 86.31 270 GLN A O 1
ATOM 2108 N N . VAL A 1 271 ? 28.423 10.991 -40.404 1.00 87.12 271 VAL A N 1
ATOM 2109 C CA . VAL A 1 271 ? 26.981 11.289 -40.489 1.00 87.12 271 VAL A CA 1
ATOM 2110 C C . VAL A 1 271 ? 26.213 10.103 -41.074 1.00 87.12 271 VAL A C 1
ATOM 2112 O O . VAL A 1 271 ? 25.253 9.638 -40.461 1.00 87.12 271 VAL A O 1
ATOM 2115 N N . ARG A 1 272 ? 26.679 9.527 -42.192 1.00 87.00 272 ARG A N 1
ATOM 2116 C CA . ARG A 1 272 ? 26.036 8.353 -42.813 1.00 87.00 272 ARG A CA 1
ATOM 2117 C C . ARG A 1 272 ? 25.966 7.156 -41.854 1.00 87.00 272 ARG A C 1
ATOM 2119 O O . ARG A 1 272 ? 24.965 6.442 -41.833 1.00 87.00 272 ARG A O 1
ATOM 2126 N N . ARG A 1 273 ? 27.010 6.921 -41.051 1.00 85.12 273 ARG A N 1
ATOM 2127 C CA . ARG A 1 273 ? 27.017 5.848 -40.039 1.00 85.12 273 ARG A CA 1
ATOM 2128 C C . ARG A 1 273 ? 26.056 6.134 -38.890 1.00 85.12 273 ARG A C 1
ATOM 2130 O O . ARG A 1 273 ? 25.314 5.236 -38.502 1.00 85.12 273 ARG A O 1
ATOM 2137 N N . ALA A 1 274 ? 26.032 7.362 -38.374 1.00 86.88 274 ALA A N 1
ATOM 2138 C CA . ALA A 1 274 ? 25.088 7.757 -37.330 1.00 86.88 274 ALA A CA 1
ATOM 2139 C C . ALA A 1 274 ? 23.628 7.580 -37.790 1.00 86.88 274 ALA A C 1
ATOM 2141 O O . ALA A 1 274 ? 22.810 7.038 -37.048 1.00 86.88 274 ALA A O 1
ATOM 2142 N N . GLU A 1 275 ? 23.317 7.945 -39.037 1.00 88.06 275 GLU A N 1
ATOM 2143 C CA . GLU A 1 275 ? 22.000 7.721 -39.645 1.00 88.06 275 GLU A CA 1
ATOM 2144 C C . GLU A 1 275 ? 21.656 6.230 -39.784 1.00 88.06 275 GLU A C 1
ATOM 2146 O O . GLU A 1 275 ? 20.516 5.837 -39.530 1.00 88.06 275 GLU A O 1
ATOM 2151 N N . ALA A 1 276 ? 22.623 5.384 -40.154 1.00 85.12 276 ALA A N 1
ATOM 2152 C CA . ALA A 1 276 ? 22.421 3.939 -40.247 1.00 85.12 276 ALA A CA 1
ATOM 2153 C C . ALA A 1 276 ? 22.105 3.310 -38.877 1.00 85.12 276 ALA A C 1
ATOM 2155 O O . ALA A 1 276 ? 21.160 2.526 -38.771 1.00 85.12 276 ALA A O 1
ATOM 2156 N N . TYR A 1 277 ? 22.826 3.704 -37.820 1.00 83.56 277 TYR A N 1
ATOM 2157 C CA . TYR A 1 277 ? 22.528 3.276 -36.448 1.00 83.56 277 TYR A CA 1
ATOM 2158 C C . TYR A 1 277 ? 21.154 3.769 -35.978 1.00 83.56 277 TYR A C 1
ATOM 2160 O O . TYR A 1 277 ? 20.384 2.990 -35.422 1.00 83.56 277 TYR A O 1
ATOM 2168 N N . ALA A 1 278 ? 20.797 5.027 -36.258 1.00 85.25 278 ALA A N 1
ATOM 2169 C CA . ALA A 1 278 ? 19.483 5.566 -35.911 1.00 85.25 278 ALA A CA 1
ATOM 2170 C C . ALA A 1 278 ? 18.337 4.804 -36.604 1.00 85.25 278 ALA A C 1
ATOM 2172 O O . ALA A 1 278 ? 17.319 4.514 -35.977 1.00 85.25 278 ALA A O 1
ATOM 2173 N N . ARG A 1 279 ? 18.505 4.429 -37.880 1.00 83.50 279 ARG A N 1
ATOM 2174 C CA . ARG A 1 279 ? 17.523 3.605 -38.607 1.00 83.50 279 ARG A CA 1
ATOM 2175 C C . ARG A 1 279 ? 17.400 2.197 -38.022 1.00 83.50 279 ARG A C 1
ATOM 2177 O O . ARG A 1 279 ? 16.282 1.703 -37.906 1.00 83.50 279 ARG A O 1
ATOM 2184 N N . ALA A 1 280 ? 18.512 1.574 -37.628 1.00 82.88 280 ALA A N 1
ATOM 2185 C CA . ALA A 1 280 ? 18.503 0.254 -36.996 1.00 82.88 280 ALA A CA 1
ATOM 2186 C C . ALA A 1 280 ? 17.737 0.263 -35.658 1.00 82.88 280 ALA A C 1
ATOM 2188 O O . ALA A 1 280 ? 16.897 -0.603 -35.418 1.00 82.88 280 ALA A O 1
ATOM 2189 N N . GLU A 1 281 ? 17.951 1.288 -34.832 1.00 76.69 281 GLU A N 1
ATOM 2190 C CA . GLU A 1 281 ? 17.242 1.480 -33.557 1.00 76.69 281 GLU A CA 1
ATOM 2191 C C . GLU A 1 281 ? 15.737 1.736 -33.750 1.00 76.69 281 GLU A C 1
ATOM 2193 O O . GLU A 1 281 ? 14.899 1.199 -33.021 1.00 76.69 281 GLU A O 1
ATOM 2198 N N . MET A 1 282 ? 15.362 2.524 -34.763 1.00 75.06 282 MET A N 1
ATOM 2199 C CA . MET A 1 282 ? 13.952 2.768 -35.092 1.00 75.06 282 MET A CA 1
ATOM 2200 C C . MET A 1 282 ? 13.251 1.501 -35.599 1.00 75.06 282 MET A C 1
ATOM 2202 O O . MET A 1 282 ? 12.099 1.267 -35.240 1.00 75.06 282 MET A O 1
ATOM 2206 N N . GLY A 1 283 ? 13.945 0.652 -36.364 1.00 68.12 283 GLY A N 1
ATOM 2207 C CA . GLY A 1 283 ? 13.427 -0.652 -36.792 1.00 68.12 283 GLY A CA 1
ATOM 2208 C C . GLY A 1 283 ? 13.203 -1.627 -35.630 1.00 68.12 283 GLY A C 1
ATOM 2209 O O . GLY A 1 283 ? 12.206 -2.344 -35.611 1.00 68.12 283 GLY A O 1
ATOM 2210 N N . LEU A 1 284 ? 14.074 -1.603 -34.616 1.00 59.72 284 LEU A N 1
ATOM 2211 C CA . LEU A 1 284 ? 13.947 -2.413 -33.397 1.00 59.72 284 LEU A CA 1
ATOM 2212 C C . LEU A 1 284 ? 12.762 -1.993 -32.511 1.00 59.72 284 LEU A C 1
ATOM 2214 O O . LEU A 1 284 ? 12.129 -2.851 -31.899 1.00 59.72 284 LEU A O 1
ATOM 2218 N N . ARG A 1 285 ? 12.407 -0.699 -32.474 1.00 56.53 285 ARG A N 1
ATOM 2219 C CA . ARG A 1 285 ? 11.220 -0.217 -31.738 1.00 56.53 285 ARG A CA 1
ATOM 2220 C C . ARG A 1 285 ? 9.901 -0.716 -32.320 1.00 56.53 285 ARG A C 1
ATOM 2222 O O . ARG A 1 285 ? 8.975 -0.933 -31.552 1.00 56.53 285 ARG A O 1
ATOM 2229 N N . VAL A 1 286 ? 9.815 -0.914 -33.635 1.00 55.94 286 VAL A N 1
ATOM 2230 C CA . VAL A 1 286 ? 8.597 -1.419 -34.300 1.00 55.94 286 VAL A CA 1
ATOM 2231 C C . VAL A 1 286 ? 8.356 -2.906 -33.990 1.00 55.94 286 VAL A C 1
ATOM 2233 O O . VAL A 1 286 ? 7.218 -3.362 -34.026 1.00 55.94 286 VAL A O 1
ATOM 2236 N N . GLY A 1 287 ? 9.401 -3.656 -33.618 1.00 53.06 287 GLY A N 1
ATOM 2237 C CA . GLY A 1 287 ? 9.296 -5.047 -33.154 1.00 53.06 287 GLY A CA 1
ATOM 2238 C C . GLY A 1 287 ? 9.180 -5.221 -31.632 1.00 53.06 287 GLY A C 1
ATOM 2239 O O . GLY A 1 287 ? 9.051 -6.349 -31.159 1.00 53.06 287 GLY A O 1
ATOM 2240 N N . GLY A 1 288 ? 9.255 -4.136 -30.854 1.00 47.44 288 GLY A N 1
ATOM 2241 C CA . GLY A 1 288 ? 9.200 -4.159 -29.393 1.00 47.44 288 GLY A CA 1
ATOM 2242 C C . GLY A 1 288 ? 7.793 -3.869 -28.878 1.00 47.44 288 GLY A C 1
ATOM 2243 O O . GLY A 1 288 ? 7.216 -2.841 -29.210 1.00 47.44 288 GLY A O 1
ATOM 2244 N N . ILE A 1 289 ? 7.266 -4.772 -28.048 1.00 48.50 289 ILE A N 1
ATOM 2245 C CA . ILE A 1 289 ? 5.948 -4.708 -27.397 1.00 48.50 289 ILE A CA 1
ATOM 2246 C C . ILE A 1 289 ? 5.640 -3.280 -26.909 1.00 48.50 289 ILE A C 1
ATOM 2248 O O . ILE A 1 289 ? 6.291 -2.770 -25.992 1.00 48.50 289 ILE A O 1
ATOM 2252 N N . GLN A 1 290 ? 4.633 -2.652 -27.522 1.00 43.00 290 GLN A N 1
ATOM 2253 C CA . GLN A 1 290 ? 4.047 -1.393 -27.066 1.00 43.00 290 GLN A CA 1
ATOM 2254 C C . GLN A 1 290 ? 3.594 -1.571 -25.602 1.00 43.00 290 GLN A C 1
ATOM 2256 O O . GLN A 1 290 ? 2.877 -2.533 -25.310 1.00 43.00 290 GLN A O 1
ATOM 2261 N N . PRO A 1 291 ? 3.988 -0.700 -24.653 1.00 44.38 291 PRO A N 1
ATOM 2262 C CA . PRO A 1 291 ? 3.442 -0.776 -23.305 1.00 44.38 291 PRO A CA 1
ATOM 2263 C C . PRO A 1 291 ? 1.925 -0.516 -23.370 1.00 44.38 291 PRO A C 1
ATOM 2265 O O . PRO A 1 291 ? 1.515 0.449 -24.020 1.00 44.38 291 PRO A O 1
ATOM 2268 N N . PRO A 1 292 ? 1.081 -1.339 -22.721 1.00 39.50 292 PRO A N 1
ATOM 2269 C CA . PRO A 1 292 ? -0.363 -1.143 -22.764 1.00 39.50 292 PRO A CA 1
ATOM 2270 C C . PRO A 1 292 ? -0.709 0.208 -22.120 1.00 39.50 292 PRO A C 1
ATOM 2272 O O . PRO A 1 292 ? -0.443 0.413 -20.936 1.00 39.50 292 PRO A O 1
ATOM 2275 N N . GLY A 1 293 ? -1.271 1.137 -22.903 1.00 50.03 293 GLY A N 1
ATOM 2276 C CA . GLY A 1 293 ? -1.767 2.429 -22.406 1.00 50.03 293 GLY A CA 1
ATOM 2277 C C . GLY A 1 293 ? -1.289 3.694 -23.131 1.00 50.03 293 GLY A C 1
ATOM 2278 O O . GLY A 1 293 ? -1.628 4.783 -22.678 1.00 50.03 293 GLY A O 1
ATOM 2279 N N . SER A 1 294 ? -0.539 3.604 -24.237 1.00 42.62 294 SER A N 1
ATOM 2280 C CA . SER A 1 294 ? -0.179 4.794 -25.038 1.00 42.62 294 SER A CA 1
ATOM 2281 C C . SER A 1 294 ? -1.323 5.366 -25.880 1.00 42.62 294 SER A C 1
ATOM 2283 O O . SER A 1 294 ? -1.219 6.502 -26.329 1.00 42.62 294 SER A O 1
ATOM 2285 N N . ASP A 1 295 ? -2.404 4.611 -26.073 1.00 42.81 295 ASP A N 1
ATOM 2286 C CA . ASP A 1 295 ? -3.413 4.912 -27.101 1.00 42.81 295 ASP A CA 1
ATOM 2287 C C . ASP A 1 295 ? -4.597 5.742 -26.569 1.00 42.81 295 ASP A C 1
ATOM 2289 O O . ASP A 1 295 ? -5.576 5.956 -27.272 1.00 42.81 295 ASP A O 1
ATOM 2293 N N . LEU A 1 296 ? -4.533 6.223 -25.321 1.00 43.31 296 LEU A N 1
ATOM 2294 C CA . LEU A 1 296 ? -5.644 6.935 -24.668 1.00 43.31 296 LEU A CA 1
ATOM 2295 C C . LEU A 1 296 ? -5.464 8.458 -24.571 1.00 43.31 296 LEU A C 1
ATOM 2297 O O . LEU A 1 296 ? -6.180 9.097 -23.804 1.00 43.31 296 LEU A O 1
ATOM 2301 N N . LEU A 1 297 ? -4.531 9.058 -25.316 1.00 43.78 297 LEU A N 1
ATOM 2302 C CA . LEU A 1 297 ? -4.328 10.519 -25.313 1.00 43.78 297 LEU A CA 1
ATOM 2303 C C . LEU A 1 297 ? -4.447 11.185 -26.691 1.00 43.78 297 LEU A C 1
ATOM 2305 O O . LEU A 1 297 ? -4.083 12.349 -26.830 1.00 43.78 297 LEU A O 1
ATOM 2309 N N . GLU A 1 298 ? -5.018 10.497 -27.677 1.00 42.50 298 GLU A N 1
ATOM 2310 C CA . GLU A 1 298 ? -5.444 11.115 -28.937 1.00 42.50 298 GLU A CA 1
ATOM 2311 C C . GLU A 1 298 ? -6.945 10.911 -29.157 1.00 42.50 298 GLU A C 1
ATOM 2313 O O . GLU A 1 298 ? -7.367 10.281 -30.114 1.00 42.50 298 GLU A O 1
ATOM 2318 N N . GLU A 1 299 ? -7.775 11.444 -28.258 1.00 39.59 299 GLU A N 1
ATOM 2319 C CA . GLU A 1 299 ? -9.117 11.891 -28.642 1.00 39.59 299 GLU A CA 1
ATOM 2320 C C . GLU A 1 299 ? -9.684 12.891 -27.618 1.00 39.59 299 GLU A C 1
ATOM 2322 O O . GLU A 1 299 ? -9.896 12.553 -26.451 1.00 39.59 299 GLU A O 1
ATOM 2327 N N . LYS A 1 300 ? -9.993 14.090 -28.138 1.00 36.84 300 LYS A N 1
ATOM 2328 C CA . LYS A 1 300 ? -10.586 15.309 -27.541 1.00 36.84 300 LYS A CA 1
ATOM 2329 C C . LYS A 1 300 ? -9.636 16.388 -27.026 1.00 36.84 300 LYS A C 1
ATOM 2331 O O . LYS A 1 300 ? -9.063 16.240 -25.927 1.00 36.84 300 LYS A O 1
#

Radius of gyration: 36.75 Å; Cα contacts (8 Å, |Δi|>4): 72; chains: 1; bounding box: 74×81×101 Å

Solvent-accessible surface area (backbone atoms only — not comparable to full-atom values): 18225 Å² total; per-residue (Å²): 136,82,64,79,79,51,54,64,55,51,48,51,48,31,52,50,46,26,67,70,64,55,61,70,66,15,52,49,43,48,63,71,66,69,65,59,71,68,58,48,51,52,49,53,50,53,49,50,53,48,50,53,45,63,79,39,39,44,62,54,43,55,71,70,53,64,88,89,61,53,67,71,61,50,53,63,62,41,47,78,79,88,77,92,64,82,52,73,68,58,52,50,50,50,53,50,50,62,76,63,56,74,80,73,76,82,75,71,82,60,86,67,77,73,76,83,75,49,72,68,58,48,52,51,54,49,52,55,49,51,52,51,48,50,70,74,60,49,80,88,54,53,76,64,60,50,49,50,49,51,49,50,47,44,54,68,68,62,60,72,74,66,100,82,55,83,57,93,42,74,72,44,45,51,53,52,49,51,50,54,49,50,57,36,52,73,70,46,66,69,72,80,54,80,80,84,69,70,73,82,71,61,70,64,67,76,34,92,86,44,60,57,65,59,53,51,48,55,49,44,37,70,71,68,72,53,68,56,74,67,56,48,51,48,53,51,50,52,51,51,51,52,51,48,54,50,48,51,51,50,55,49,52,53,50,53,50,47,56,48,62,70,51,80,74,57,72,68,57,40,51,54,50,53,51,52,52,52,51,54,56,56,55,52,54,77,74,45,84,75,70,92,75,77,82,80,80,83,80,135

Sequence (300 aa):
MANPKSVPRRLAQATDDALLDGGRAGRQAIEAAGFSDELKAELLDKIARRHFKIDNLAAFTEAELSPPVGRGTRDIAVAAPWTASEWQGDAILRMLHDAHKPLKPVVDMRLQRAPKKTPAQRISNAKERTTSYTTANDSSMSLKEREELRASLKERFGSGVQTGSMPTSFRGLESLANRRIEDAIARGQFKDIPRGTSAVRDRRVDSPFVDTTEYIMNNMIKRQALVPPWIEKQQALHTAAANFRARLRKDWTRHAVGIVVATSGSVQEQVRRAEAYARAEMGLRVGGIQPPGSDLLEEK